Protein AF-A0A1Q7MQY4-F1 (afdb_monomer)

Radius of gyration: 23.13 Å; Cα contacts (8 Å, |Δi|>4): 452; chains: 1; bounding box: 78×44×51 Å

Sequence (270 aa):
MKNLFHVIVIMIAAGTIVGFAQQARVRPLPEQIPSISQRPTGSSLGTIRAGAADKNIWFDWRVGVPGTAIKSLTFSEVLPKVDLASVTSVEASSTQTVSPEIPKKLDYRLQPGERNAVNYRLKELSEQILAYRVDAIGADEATRRKVFEFAKAINAPTIIVAAGTAGLADLDNLAEQFGINVAIESKTDPKAAMRSLEGRGKRVGIAADLGGWMQAGVKPVDGLAVVKDRLLLVNVTDRSALGNGGRDVALGAGVGAIGDFFLAAYKAGC

Nearest PDB structures (foldseek):
  3p6l-assembly1_A  TM=9.188E-01  e=7.827E-13  Parabacteroides distasonis ATCC 8503
  4kw2-assembly1_A  TM=8.509E-01  e=7.226E-10  Parabacteroides distasonis ATCC 8503
  3lmz-assembly1_A-2  TM=8.260E-01  e=9.222E-10  Parabacteroides distasonis ATCC 8503
  1s2v-assembly1_A  TM=6.086E-01  e=2.388E-02  Mytilus edulis
  3eoo-assembly4_L  TM=5.854E-01  e=4.134E-02  Burkholderia pseudomallei 1655

Foldseek 3Di:
DDDDDDDDDDDDDDDDDPDDDPPPPPPPDPPQQAAPQPAPPPLPQQDPDDDDDDPDDDPPDADEEECPPDPPDASLRSLNVRSVVSHQEYAAEQQGQHHPVRRHGLALPDDPVSLVVSLSSSSNNNHAYAAYEYADCDDDLVSVLSRLVSCVSRVHQEYEYEPPDPDVVSVLVSCVVSVHAYAYEDLEQCQSVVVVCPPGDLSYAHAYEQNSHQQNVHALQNSCVVRQSRHDHYDDWAWQGGHVPIDTDPPPNHPNPVVVNSVSNSVSVD

Solvent-accessible surface area (backbone atoms only — not comparable to full-atom values): 15664 Å² total; per-residue (Å²): 135,87,85,79,84,81,84,82,82,84,81,84,78,89,73,92,73,94,70,82,87,71,80,75,77,75,72,75,74,79,83,79,68,74,65,74,54,80,47,68,90,84,71,61,78,24,47,78,81,81,77,79,100,61,100,66,81,70,66,87,58,80,43,57,46,59,47,73,73,54,75,95,50,28,50,63,64,36,50,62,56,41,28,70,68,59,37,33,22,29,27,44,41,36,83,34,35,37,31,89,93,46,79,42,52,48,45,60,85,51,51,73,70,55,50,47,50,54,50,47,56,30,46,26,46,64,41,41,43,56,27,33,35,35,88,78,58,62,94,48,69,71,53,33,50,43,46,52,54,37,35,54,72,59,56,25,53,25,39,35,34,54,65,85,62,75,62,57,69,59,52,36,55,48,19,64,76,70,71,29,30,36,20,36,38,29,58,37,71,51,66,66,60,52,61,73,45,66,97,53,54,86,48,45,30,27,23,39,28,38,46,30,18,22,37,64,59,37,51,46,54,63,46,46,73,70,48,53,90,33,57,73,44,73,49,87,48,17,24,65,35,64,24,84,86,32,48,82,43,61,80,74,75,26,70,41,48,52,67,59,34,53,56,50,36,42,77,70,73,80

Structure (mmCIF, N/CA/C/O backbone):
data_AF-A0A1Q7MQY4-F1
#
_entry.id   AF-A0A1Q7MQY4-F1
#
loop_
_atom_site.group_PDB
_atom_site.id
_atom_site.type_symbol
_atom_site.la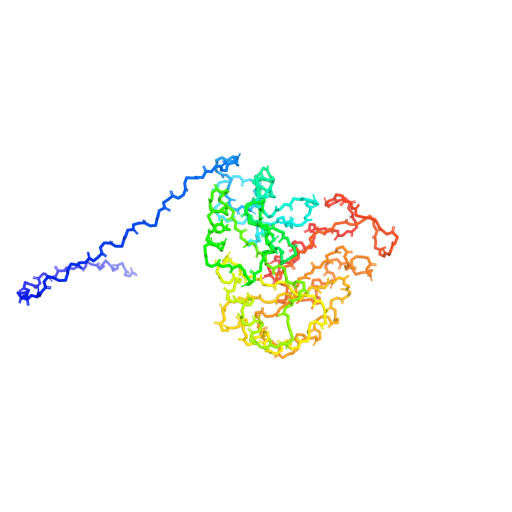bel_atom_id
_atom_site.label_alt_id
_atom_site.label_comp_id
_atom_site.label_asym_id
_atom_site.label_entity_id
_atom_site.label_seq_id
_atom_site.pdbx_PDB_ins_code
_atom_site.Cartn_x
_atom_site.Cartn_y
_atom_site.Cartn_z
_atom_site.occupancy
_atom_site.B_iso_or_equiv
_atom_site.auth_seq_id
_atom_site.auth_comp_id
_atom_site.auth_asym_id
_atom_site.auth_atom_id
_atom_site.pdbx_PDB_model_num
ATOM 1 N N . MET A 1 1 ? -40.423 -24.789 -31.242 1.00 41.19 1 MET A N 1
ATOM 2 C CA . MET A 1 1 ? -39.580 -24.624 -30.036 1.00 41.19 1 MET A CA 1
ATOM 3 C C . MET A 1 1 ? -40.379 -23.802 -29.039 1.00 41.19 1 MET A C 1
ATOM 5 O O . MET A 1 1 ? -40.982 -22.819 -29.441 1.00 41.19 1 MET A O 1
ATOM 9 N N . LYS A 1 2 ? -40.543 -24.321 -27.819 1.00 35.59 2 LYS A N 1
ATOM 10 C CA . LYS A 1 2 ? -41.577 -23.918 -26.855 1.00 35.59 2 LYS A CA 1
ATOM 11 C C . LYS A 1 2 ? -41.251 -22.561 -26.213 1.00 35.59 2 LYS A C 1
ATOM 13 O O . LYS A 1 2 ? -40.273 -22.468 -25.483 1.00 35.59 2 LYS A O 1
ATOM 18 N N . ASN A 1 3 ? -42.116 -21.568 -26.426 1.00 35.56 3 ASN A N 1
ATOM 19 C CA . ASN A 1 3 ? -42.253 -20.408 -25.545 1.00 35.56 3 ASN A CA 1
ATOM 20 C C . ASN A 1 3 ? -43.180 -20.814 -24.397 1.00 35.56 3 ASN A C 1
ATOM 22 O O . ASN A 1 3 ? -44.367 -21.042 -24.624 1.00 35.56 3 ASN A O 1
ATOM 26 N N . LEU A 1 4 ? -42.637 -20.952 -23.188 1.00 33.28 4 LEU A N 1
ATOM 27 C CA . LEU A 1 4 ? -43.407 -21.320 -22.003 1.00 33.28 4 LEU A CA 1
ATOM 28 C C . LEU A 1 4 ? -43.483 -20.113 -21.059 1.00 33.28 4 LEU A C 1
ATOM 30 O O . LEU A 1 4 ? -42.584 -19.867 -20.257 1.00 33.28 4 LEU A O 1
ATOM 34 N N . PHE A 1 5 ? -44.570 -19.351 -21.193 1.00 31.80 5 PHE A N 1
ATOM 35 C CA . PHE A 1 5 ? -45.014 -18.380 -20.198 1.00 31.80 5 PHE A CA 1
ATOM 36 C C . PHE A 1 5 ? -45.384 -19.135 -18.916 1.00 31.80 5 PHE A C 1
ATOM 38 O O . PHE A 1 5 ? -46.302 -19.952 -18.931 1.00 31.80 5 PHE A O 1
ATOM 45 N N . HIS A 1 6 ? -44.691 -18.863 -17.811 1.00 32.38 6 HIS A N 1
ATOM 46 C CA . HIS A 1 6 ? -45.129 -19.303 -16.489 1.00 32.38 6 HIS A CA 1
ATOM 47 C C . HIS A 1 6 ? -45.819 -18.136 -15.788 1.00 32.38 6 HIS A C 1
ATOM 49 O O . HIS A 1 6 ? -45.180 -17.202 -15.311 1.00 32.38 6 HIS A O 1
ATOM 55 N N . VAL A 1 7 ? -47.148 -18.206 -15.763 1.00 29.88 7 VAL A N 1
ATOM 56 C CA . VAL A 1 7 ? -48.010 -17.428 -14.875 1.00 29.88 7 VAL A CA 1
ATOM 57 C C . VAL A 1 7 ? -47.934 -18.088 -13.500 1.00 29.88 7 VAL A C 1
ATOM 59 O O . VAL A 1 7 ? -48.289 -19.256 -13.361 1.00 29.88 7 VAL A O 1
ATOM 62 N N . ILE A 1 8 ? -47.465 -17.360 -12.488 1.00 29.91 8 ILE A N 1
ATOM 63 C CA . ILE A 1 8 ? -47.534 -17.806 -11.092 1.00 29.91 8 ILE A CA 1
ATOM 64 C C . ILE A 1 8 ? -48.736 -17.115 -10.450 1.00 29.91 8 ILE A C 1
ATOM 66 O O . ILE A 1 8 ? -48.723 -15.914 -10.190 1.00 29.91 8 ILE A O 1
ATOM 70 N N . VAL A 1 9 ? -49.790 -17.900 -10.229 1.00 28.28 9 VAL A N 1
ATOM 71 C CA . VAL A 1 9 ? -50.958 -17.541 -9.420 1.00 28.28 9 VAL A CA 1
ATOM 72 C C . VAL A 1 9 ? -50.579 -17.739 -7.953 1.00 28.28 9 VAL A C 1
ATOM 74 O O . VAL A 1 9 ? -50.299 -18.861 -7.534 1.00 28.28 9 VAL A O 1
ATOM 77 N N . ILE A 1 10 ? -50.561 -16.662 -7.167 1.00 29.08 10 ILE A N 1
ATOM 78 C CA . ILE A 1 10 ? -50.373 -16.745 -5.714 1.00 29.08 10 ILE A CA 1
ATOM 79 C C . ILE A 1 10 ? -51.750 -16.914 -5.067 1.00 29.08 10 ILE A C 1
ATOM 81 O O . ILE A 1 10 ? -52.558 -15.989 -5.036 1.00 29.08 10 ILE A O 1
ATOM 85 N N . MET A 1 11 ? -52.009 -18.117 -4.555 1.00 25.48 11 MET A N 1
ATOM 86 C CA . MET A 1 11 ? -53.138 -18.421 -3.675 1.00 25.48 11 MET A CA 1
ATOM 87 C C . MET A 1 11 ? -52.886 -17.799 -2.297 1.00 25.48 11 MET A C 1
ATOM 89 O O . MET A 1 11 ? -51.914 -18.143 -1.626 1.00 25.48 11 MET A O 1
ATOM 93 N N . ILE A 1 12 ? -53.764 -16.893 -1.864 1.00 31.30 12 ILE A N 1
ATOM 94 C CA . ILE A 1 12 ? -53.740 -16.325 -0.512 1.00 31.30 12 ILE A CA 1
ATOM 95 C C . ILE A 1 12 ? -54.454 -17.306 0.424 1.00 31.30 12 ILE A C 1
ATOM 97 O O . ILE A 1 12 ? -55.678 -17.411 0.408 1.00 31.30 12 ILE A O 1
ATOM 101 N N . ALA A 1 13 ? -53.689 -18.022 1.246 1.00 31.84 13 ALA A N 1
ATOM 102 C CA . ALA A 1 13 ? -54.226 -18.752 2.387 1.00 31.84 13 ALA A CA 1
ATOM 103 C C . ALA A 1 13 ? -54.354 -17.788 3.578 1.00 31.84 13 ALA A C 1
ATOM 105 O O . ALA A 1 13 ? -53.355 -17.319 4.123 1.00 31.84 13 ALA A O 1
ATOM 106 N N . ALA A 1 14 ? -55.590 -17.479 3.972 1.00 35.19 14 ALA A N 1
ATOM 107 C CA . ALA A 1 14 ? -55.883 -16.739 5.193 1.00 35.19 14 ALA A CA 1
ATOM 108 C C . ALA A 1 14 ? -55.641 -17.647 6.411 1.00 35.19 14 ALA A C 1
ATOM 110 O O . ALA A 1 14 ? -56.486 -18.463 6.771 1.00 35.19 14 ALA A O 1
ATOM 111 N N . GLY A 1 15 ? -54.462 -17.524 7.023 1.00 33.12 15 GLY A N 1
ATOM 112 C CA . GLY A 1 15 ? -54.127 -18.150 8.299 1.00 33.12 15 GLY A CA 1
ATOM 113 C C . GLY A 1 15 ? -54.175 -17.125 9.428 1.00 33.12 15 GLY A C 1
ATOM 114 O O . GLY A 1 15 ? -53.346 -16.222 9.486 1.00 33.12 15 GLY A O 1
ATOM 115 N N . THR A 1 16 ? -55.136 -17.265 10.338 1.00 37.28 16 THR A N 1
ATOM 116 C CA . THR A 1 16 ? -55.165 -16.551 11.619 1.00 37.28 16 THR A CA 1
ATOM 117 C C . THR A 1 16 ? -54.027 -17.040 12.511 1.00 37.28 16 THR A C 1
ATOM 119 O O . THR A 1 16 ? -54.071 -18.167 13.003 1.00 37.28 16 THR A O 1
ATOM 122 N N . ILE A 1 17 ? -53.031 -16.187 12.753 1.00 39.03 17 ILE A N 1
ATOM 123 C CA . ILE A 1 17 ? -52.014 -16.395 13.787 1.00 39.03 17 ILE A CA 1
ATOM 124 C C . ILE A 1 17 ? -52.097 -15.223 14.762 1.00 39.03 17 ILE A C 1
ATOM 126 O O . ILE A 1 17 ? -51.758 -14.087 14.439 1.00 39.03 17 ILE A O 1
ATOM 130 N N . VAL A 1 18 ? -52.568 -15.527 15.969 1.00 43.72 18 VAL A N 1
ATOM 131 C CA . VAL A 1 18 ? -52.413 -14.683 17.153 1.00 43.72 18 VAL A CA 1
ATOM 132 C C . VAL A 1 18 ? -50.934 -14.754 17.541 1.00 43.72 18 VAL A C 1
ATOM 134 O O . VAL A 1 18 ? -50.451 -15.810 17.940 1.00 43.72 18 VAL A O 1
ATOM 137 N N . GLY A 1 19 ? -50.197 -13.659 17.362 1.00 34.88 19 GLY A N 1
ATOM 138 C CA . GLY A 1 19 ? -48.760 -13.587 17.621 1.00 34.88 19 GLY A CA 1
ATOM 139 C C . GLY A 1 19 ? -48.390 -12.251 18.252 1.00 34.88 19 GLY A C 1
ATOM 140 O O . GLY A 1 19 ? -48.746 -11.195 17.738 1.00 34.88 19 GLY A O 1
ATOM 141 N N . PHE A 1 20 ? -47.711 -12.320 19.394 1.00 37.91 20 PHE A N 1
ATOM 142 C CA . PHE A 1 20 ? -47.258 -11.200 20.215 1.00 37.91 20 PHE A CA 1
ATOM 143 C C . PHE A 1 20 ? -46.601 -10.084 19.388 1.00 37.91 20 PHE A C 1
ATOM 145 O O . PHE A 1 20 ? -45.716 -10.341 18.573 1.00 37.91 20 PHE A O 1
ATOM 152 N N . ALA A 1 21 ? -47.003 -8.835 19.640 1.00 36.09 21 ALA A N 1
ATOM 153 C CA . ALA A 1 21 ? -46.397 -7.650 19.048 1.00 36.09 21 ALA A CA 1
ATOM 154 C C . ALA A 1 21 ? -44.949 -7.489 19.537 1.00 36.09 21 ALA A C 1
ATOM 156 O O . ALA A 1 21 ? -44.665 -6.812 20.524 1.00 36.09 21 ALA A O 1
ATOM 157 N N . GLN A 1 22 ? -44.010 -8.110 18.831 1.00 43.78 22 GLN A N 1
ATOM 158 C CA . GLN A 1 22 ? -42.612 -7.721 18.885 1.00 43.78 22 GLN A CA 1
ATOM 159 C C . GLN A 1 22 ? -42.530 -6.377 18.157 1.00 43.78 22 GLN A C 1
ATOM 161 O O . GLN A 1 22 ? -42.663 -6.319 16.936 1.00 43.78 22 GLN A O 1
ATOM 166 N N . GLN A 1 23 ? -42.371 -5.278 18.903 1.00 43.62 23 GLN A N 1
ATOM 167 C CA . GLN A 1 23 ? -41.979 -3.999 18.317 1.00 43.62 23 GLN A CA 1
ATOM 168 C C . GLN A 1 23 ? -40.712 -4.253 17.500 1.00 43.62 23 GLN A C 1
ATOM 170 O O . GLN A 1 23 ? -39.629 -4.455 18.056 1.00 43.62 23 GLN A O 1
ATOM 175 N N . ALA A 1 24 ? -40.849 -4.289 16.175 1.00 40.69 24 ALA A N 1
ATOM 176 C CA . ALA A 1 24 ? -39.713 -4.241 15.285 1.00 40.69 24 ALA A CA 1
ATOM 177 C C . ALA A 1 24 ? -38.971 -2.950 15.635 1.00 40.69 24 ALA A C 1
ATOM 179 O O . ALA A 1 24 ? -39.465 -1.853 15.374 1.00 40.69 24 ALA A O 1
ATOM 180 N N . ARG A 1 25 ? -37.812 -3.068 16.295 1.00 40.19 25 ARG A N 1
ATOM 181 C CA . ARG A 1 25 ? -36.882 -1.948 16.421 1.00 40.19 25 ARG A CA 1
ATOM 182 C C . ARG A 1 25 ? -36.545 -1.542 14.996 1.00 40.19 25 ARG A C 1
ATOM 184 O O . ARG A 1 25 ? -35.752 -2.213 14.338 1.00 40.19 25 ARG A O 1
ATOM 191 N N . VAL A 1 26 ? -37.178 -0.475 14.519 1.00 45.41 26 VAL A N 1
ATOM 192 C CA . VAL A 1 26 ? -36.754 0.230 13.317 1.00 45.41 26 VAL A CA 1
ATOM 193 C C . VAL A 1 26 ? -35.305 0.599 13.582 1.00 45.41 26 VAL A C 1
ATOM 195 O O . VAL A 1 26 ? -35.008 1.417 14.451 1.00 45.41 26 VAL A O 1
ATOM 198 N N . ARG A 1 27 ? -34.387 -0.107 12.923 1.00 45.03 27 ARG A N 1
ATOM 199 C CA . ARG A 1 27 ? -32.967 0.208 12.994 1.00 45.03 27 ARG A CA 1
ATOM 200 C C . ARG A 1 27 ? -32.862 1.622 12.416 1.00 45.03 27 ARG A C 1
ATOM 202 O O . ARG A 1 27 ? -33.281 1.791 11.269 1.00 45.03 27 ARG A O 1
ATOM 209 N N . PRO A 1 28 ? -32.414 2.633 13.181 1.00 45.03 28 PRO A N 1
ATOM 210 C CA . PRO A 1 28 ? -32.265 3.967 12.622 1.00 45.03 28 PRO A CA 1
ATOM 211 C C . PRO A 1 28 ? -31.377 3.851 11.384 1.00 45.03 28 PRO A C 1
ATOM 213 O O . PRO A 1 28 ? -30.368 3.136 11.408 1.00 45.03 28 PRO A O 1
ATOM 216 N N . LEU A 1 29 ? -31.806 4.479 10.285 1.00 46.94 29 LEU A N 1
ATOM 217 C CA . LEU A 1 29 ? -30.968 4.613 9.098 1.00 46.94 29 LEU A CA 1
ATOM 218 C C . LEU A 1 29 ? -29.614 5.164 9.565 1.00 46.94 29 LEU A C 1
ATOM 220 O O . LEU A 1 29 ? -29.609 6.070 10.404 1.00 46.94 29 LEU A O 1
ATOM 224 N N . PRO A 1 30 ? -28.481 4.601 9.108 1.00 57.88 30 PRO A N 1
ATOM 225 C CA . PRO A 1 30 ? -27.179 5.110 9.503 1.00 57.88 30 PRO A CA 1
ATOM 226 C C . PRO A 1 30 ? -27.141 6.611 9.224 1.00 57.88 30 PRO A C 1
ATOM 228 O O . PRO A 1 30 ? -27.487 7.044 8.125 1.00 57.88 30 PRO A O 1
ATOM 231 N N . GLU A 1 31 ? -26.779 7.377 10.250 1.00 63.38 31 GLU A N 1
ATOM 232 C CA . GLU A 1 31 ? -26.696 8.831 10.204 1.00 63.38 31 GLU A CA 1
ATOM 233 C C . GLU A 1 31 ? -25.881 9.248 8.970 1.00 63.38 31 GLU A C 1
ATOM 235 O O . GLU A 1 31 ? -24.726 8.840 8.798 1.00 63.38 31 GLU A O 1
ATOM 240 N N . GLN A 1 32 ? -26.525 9.966 8.047 1.00 70.00 32 GLN A N 1
ATOM 241 C CA . GLN A 1 32 ? -25.887 10.418 6.817 1.00 70.00 32 GLN A CA 1
ATOM 242 C C . GLN A 1 32 ? -24.962 11.580 7.166 1.00 70.00 32 GLN A C 1
ATOM 244 O O . GLN A 1 32 ? -25.423 12.675 7.471 1.00 70.00 32 GLN A O 1
ATOM 249 N N . ILE A 1 33 ? -23.654 11.332 7.127 1.00 77.69 33 ILE A N 1
ATOM 250 C CA . ILE A 1 33 ? -22.648 12.384 7.283 1.00 77.69 33 ILE A CA 1
ATOM 251 C C . ILE A 1 33 ? -22.676 13.224 5.998 1.00 77.69 33 ILE A C 1
ATOM 253 O O . ILE A 1 33 ? -22.418 12.666 4.926 1.00 77.69 33 ILE A O 1
ATOM 257 N N . PRO A 1 34 ? -23.011 14.526 6.062 1.00 79.88 34 PRO A N 1
ATOM 258 C CA . PRO A 1 34 ? -23.007 15.378 4.882 1.00 79.88 34 PRO A CA 1
ATOM 259 C C . PRO A 1 34 ? -21.585 15.467 4.323 1.00 79.88 34 PRO A C 1
ATOM 261 O O . PRO A 1 34 ? -20.631 15.705 5.065 1.00 79.88 34 PRO A O 1
ATOM 264 N N . SER A 1 35 ? -21.431 15.251 3.015 1.00 83.38 35 SER A N 1
ATOM 265 C CA . SER A 1 35 ? -20.107 15.308 2.401 1.00 83.38 35 SER A CA 1
ATOM 266 C C . SER A 1 35 ? -19.673 16.753 2.159 1.00 83.38 35 SER A C 1
ATOM 268 O O . SER A 1 35 ? -20.449 17.565 1.660 1.00 83.38 35 SER A O 1
ATOM 270 N N . ILE A 1 36 ? -18.413 17.046 2.474 1.00 87.00 36 ILE A N 1
ATOM 271 C CA . ILE A 1 36 ? -17.737 18.322 2.195 1.00 87.00 36 ILE A CA 1
ATOM 272 C C . ILE A 1 36 ? -16.745 18.214 1.022 1.00 87.00 36 ILE A C 1
ATOM 274 O O . ILE A 1 36 ? -15.954 19.134 0.799 1.00 87.00 36 ILE A O 1
ATOM 278 N N . SER A 1 37 ? -16.758 17.079 0.310 1.00 80.81 37 SER A N 1
ATOM 279 C CA . SER A 1 37 ? -15.911 16.815 -0.859 1.00 80.81 37 SER A CA 1
ATOM 280 C C . SER A 1 37 ? -16.072 17.921 -1.904 1.00 80.81 37 SER A C 1
ATOM 282 O O . SER A 1 37 ? -17.183 18.354 -2.205 1.00 80.81 37 SER A O 1
ATOM 284 N N . GLN A 1 38 ? -14.948 18.372 -2.455 1.00 82.00 38 GLN A N 1
ATOM 285 C CA . GLN A 1 38 ? -14.868 19.385 -3.508 1.00 82.00 38 GLN A CA 1
ATOM 286 C C . GLN A 1 38 ? -14.661 18.757 -4.894 1.00 82.00 38 GLN A C 1
ATOM 288 O O . GLN A 1 38 ? -14.420 19.466 -5.872 1.00 82.00 38 GLN A O 1
ATOM 293 N N . ARG A 1 39 ? -14.738 17.424 -5.008 1.00 79.56 39 ARG A N 1
ATOM 294 C CA . ARG A 1 39 ? -14.594 16.734 -6.294 1.00 79.56 39 ARG A CA 1
ATOM 295 C C . ARG A 1 39 ? -15.748 17.056 -7.242 1.00 79.56 39 ARG A C 1
ATOM 297 O O . ARG A 1 39 ? -16.893 17.145 -6.797 1.00 79.56 39 ARG A O 1
ATOM 304 N N . PRO A 1 40 ? -15.485 17.138 -8.562 1.00 68.06 40 PRO A N 1
ATOM 305 C CA . PRO A 1 40 ? -16.543 17.293 -9.551 1.00 68.06 40 PRO A CA 1
ATOM 306 C C . PRO A 1 40 ? -17.618 16.206 -9.410 1.00 68.06 40 PRO A C 1
ATOM 308 O O . PRO A 1 40 ? -17.319 15.008 -9.350 1.00 68.06 40 PRO A O 1
ATOM 311 N N . THR A 1 41 ? -18.884 16.619 -9.378 1.00 55.47 41 THR A N 1
ATOM 312 C CA . THR A 1 41 ? -20.035 15.716 -9.335 1.00 55.47 41 THR A CA 1
ATOM 313 C C . THR A 1 41 ? -20.039 14.814 -10.568 1.00 55.47 41 THR A C 1
ATOM 315 O O . THR A 1 41 ? -19.998 15.277 -11.705 1.00 55.47 41 THR A O 1
ATOM 318 N N . GLY A 1 42 ? -20.076 13.499 -10.345 1.00 50.47 42 GLY A N 1
ATOM 319 C CA . GLY A 1 42 ? -20.027 12.503 -11.416 1.00 50.47 42 GLY A CA 1
ATOM 320 C C . GLY A 1 42 ? -18.648 11.895 -11.675 1.00 50.47 42 GLY A C 1
ATOM 321 O O . GLY A 1 42 ? -18.582 10.966 -12.475 1.00 50.47 42 GLY A O 1
ATOM 322 N N . SER A 1 43 ? -17.582 12.319 -10.987 1.00 50.69 43 SER A N 1
ATOM 323 C CA . SER A 1 43 ? -16.324 11.562 -10.897 1.00 50.69 43 SER A CA 1
ATOM 324 C C . SER A 1 43 ? -16.579 10.244 -10.156 1.00 50.69 43 SER A C 1
ATOM 326 O O . SER A 1 43 ? -16.654 10.217 -8.930 1.00 50.69 43 SER A O 1
ATOM 328 N N . SER A 1 44 ? -16.798 9.134 -10.868 1.00 45.41 44 SER A N 1
ATOM 329 C CA . SER A 1 44 ? -16.952 7.838 -10.197 1.00 45.41 44 SER A CA 1
ATOM 330 C C . SER A 1 44 ? -15.626 7.403 -9.585 1.00 45.41 44 SER A C 1
ATOM 332 O O . SER A 1 44 ? -14.654 7.232 -10.312 1.00 45.41 44 SER A O 1
ATOM 334 N N . LEU A 1 45 ? -15.633 7.171 -8.270 1.00 47.50 45 LEU A N 1
ATOM 335 C CA . LEU A 1 45 ? -14.854 6.133 -7.583 1.00 47.50 45 LEU A CA 1
ATOM 336 C C . LEU A 1 45 ? -13.431 5.906 -8.124 1.00 47.50 45 LEU A C 1
ATOM 338 O O . LEU A 1 45 ? -13.127 4.795 -8.546 1.00 47.50 45 LEU A O 1
ATOM 342 N N . GLY A 1 46 ? -12.577 6.936 -8.152 1.00 46.56 46 GLY A N 1
ATOM 343 C CA . GLY A 1 46 ? -11.120 6.780 -8.300 1.00 46.56 46 GLY A CA 1
ATOM 344 C C . GLY A 1 46 ? -10.660 5.928 -9.489 1.00 46.56 46 GLY A C 1
ATOM 345 O O . GLY A 1 46 ? -9.561 5.377 -9.457 1.00 46.56 46 GLY A O 1
ATOM 346 N N . THR A 1 47 ? -11.509 5.786 -10.507 1.00 46.72 47 THR A N 1
ATOM 347 C CA . THR A 1 47 ? -11.254 5.008 -11.715 1.00 46.72 47 THR A CA 1
ATOM 348 C C . THR A 1 47 ? -10.796 6.002 -12.765 1.00 46.72 47 THR A C 1
ATOM 350 O O . THR A 1 47 ? -11.473 7.005 -13.001 1.00 46.72 47 THR A O 1
ATOM 353 N N . ILE A 1 48 ? -9.631 5.765 -13.369 1.00 46.91 48 ILE A N 1
ATOM 354 C CA . ILE A 1 48 ? -9.124 6.600 -14.460 1.00 46.91 48 ILE A CA 1
ATOM 355 C C . ILE A 1 48 ? -10.187 6.608 -15.566 1.00 46.91 48 ILE A C 1
ATOM 357 O O . ILE A 1 48 ? -10.401 5.606 -16.244 1.00 46.91 48 ILE A O 1
ATOM 361 N N . ARG A 1 49 ? -10.884 7.738 -15.726 1.00 44.66 49 ARG A N 1
ATOM 362 C CA . ARG A 1 49 ? -11.853 7.941 -16.801 1.00 44.66 49 ARG A CA 1
ATOM 363 C C . ARG A 1 49 ? -11.143 8.535 -18.005 1.00 44.66 49 ARG A C 1
ATOM 365 O O . ARG A 1 49 ? -10.904 9.738 -18.051 1.00 44.66 49 ARG A O 1
ATOM 372 N N . ALA A 1 50 ? -10.885 7.706 -19.004 1.00 35.53 50 ALA A N 1
ATOM 373 C CA . ALA A 1 50 ? -10.807 8.171 -20.379 1.00 35.53 50 ALA A CA 1
ATOM 374 C C . ALA A 1 50 ? -12.091 7.728 -21.099 1.00 35.53 50 ALA A C 1
ATOM 376 O O . ALA A 1 50 ? -12.220 6.568 -21.469 1.00 35.53 50 ALA A O 1
ATOM 377 N N . GLY A 1 51 ? -13.032 8.662 -21.284 1.00 29.92 51 GLY A N 1
ATOM 378 C CA . GLY A 1 51 ? -14.168 8.509 -22.203 1.00 29.92 51 GLY A CA 1
ATOM 379 C C . GLY A 1 51 ? -15.485 8.013 -21.589 1.00 29.92 51 GLY A C 1
ATOM 380 O O . GLY A 1 51 ? -15.570 6.921 -21.057 1.00 29.92 51 GLY A O 1
ATOM 381 N N . ALA A 1 52 ? -16.503 8.870 -21.690 1.00 30.42 52 ALA A N 1
ATOM 382 C CA . ALA A 1 52 ? -17.945 8.606 -21.766 1.00 30.42 52 ALA A CA 1
ATOM 383 C C . ALA A 1 52 ? -18.557 7.338 -21.109 1.00 30.42 52 ALA A C 1
ATOM 385 O O . ALA A 1 52 ? -18.431 6.226 -21.597 1.00 30.42 52 ALA A O 1
ATOM 386 N N . ALA A 1 53 ? -19.400 7.595 -20.103 1.00 33.69 53 ALA A N 1
ATOM 387 C CA . ALA A 1 53 ? -20.719 6.981 -19.873 1.00 33.69 53 ALA A CA 1
ATOM 388 C C . ALA A 1 53 ? -20.890 5.464 -19.633 1.00 33.69 53 ALA A C 1
ATOM 390 O O . ALA A 1 53 ? -22.000 5.084 -19.260 1.00 33.69 53 ALA A O 1
ATOM 391 N N . ASP A 1 54 ? -19.856 4.626 -19.697 1.00 35.03 54 ASP A N 1
ATOM 392 C CA . ASP A 1 54 ? -20.001 3.190 -19.422 1.00 35.03 54 ASP A CA 1
ATOM 393 C C . ASP A 1 54 ? -19.413 2.786 -18.061 1.00 35.03 54 ASP A C 1
ATOM 395 O O . ASP A 1 54 ? -18.315 3.177 -17.671 1.00 35.03 54 ASP A O 1
ATOM 399 N N . LYS A 1 55 ? -20.170 1.984 -17.299 1.00 38.22 55 LYS A N 1
ATOM 400 C CA . LYS A 1 55 ? -19.808 1.486 -15.954 1.00 38.22 55 LYS A CA 1
ATOM 401 C C . LYS A 1 55 ? -18.710 0.407 -15.961 1.00 38.22 55 LYS A C 1
ATOM 403 O O . LYS A 1 55 ? -18.491 -0.215 -14.929 1.00 38.22 55 LYS A O 1
ATOM 408 N N . ASN A 1 56 ? -18.040 0.191 -17.093 1.00 36.31 56 ASN A N 1
ATOM 409 C CA . ASN A 1 56 ? -17.055 -0.865 -17.287 1.00 36.31 56 ASN A CA 1
ATOM 410 C C . ASN A 1 56 ? -15.784 -0.319 -17.960 1.00 36.31 56 ASN A C 1
ATOM 412 O O . ASN A 1 56 ? -15.857 0.174 -19.081 1.00 36.31 56 ASN A O 1
ATOM 416 N N . ILE A 1 57 ? -14.647 -0.579 -17.293 1.00 44.50 57 ILE A N 1
ATOM 417 C CA . ILE A 1 57 ? -13.259 -0.636 -17.805 1.00 44.50 57 ILE A CA 1
ATOM 418 C C . ILE A 1 57 ? -12.598 0.756 -17.872 1.00 44.50 57 ILE A C 1
ATOM 420 O O . ILE A 1 57 ? -13.145 1.690 -18.439 1.00 44.50 57 ILE A O 1
ATOM 424 N N . TRP A 1 58 ? -11.453 0.992 -17.215 1.00 45.56 58 TRP A N 1
ATOM 425 C CA . TRP A 1 58 ? -10.205 0.237 -17.380 1.00 45.56 58 TRP A CA 1
ATOM 426 C C . TRP A 1 58 ? -9.643 -0.419 -16.102 1.00 45.56 58 TRP A C 1
ATOM 428 O O . TRP A 1 58 ? -9.377 0.234 -15.099 1.00 45.56 58 TRP A O 1
ATOM 438 N N . PHE A 1 59 ? -9.426 -1.735 -16.218 1.00 58.41 59 PHE A N 1
ATOM 439 C CA . PHE A 1 59 ? -8.630 -2.633 -15.370 1.00 58.41 59 PHE A CA 1
ATOM 440 C C . PHE A 1 59 ? -9.170 -3.076 -14.000 1.00 58.41 59 PHE A C 1
ATOM 442 O O . PHE A 1 59 ? -8.592 -4.000 -13.462 1.00 58.41 59 PHE A O 1
ATOM 449 N N . ASP A 1 60 ? -10.257 -2.523 -13.448 1.00 65.50 60 ASP A N 1
ATOM 450 C CA . ASP A 1 60 ? -10.710 -2.788 -12.054 1.00 65.50 60 ASP A CA 1
ATOM 451 C C . ASP A 1 60 ? -9.703 -2.348 -10.965 1.00 65.50 60 ASP A C 1
ATOM 453 O O . ASP A 1 60 ? -9.861 -2.642 -9.776 1.00 65.50 60 ASP A O 1
ATOM 457 N N . TRP A 1 61 ? -8.688 -1.561 -11.339 1.00 78.25 61 TRP A N 1
ATOM 458 C CA . TRP A 1 61 ? -7.691 -1.046 -10.403 1.00 78.25 61 TRP A CA 1
ATOM 459 C C . TRP A 1 61 ? -8.200 0.203 -9.687 1.00 78.25 61 TRP A C 1
ATOM 461 O O . TRP A 1 61 ? -8.648 1.173 -10.301 1.00 78.25 61 TRP A O 1
ATOM 471 N N . ARG A 1 62 ? -8.066 0.201 -8.358 1.00 84.06 62 ARG A N 1
ATOM 472 C CA . ARG A 1 62 ? -8.320 1.373 -7.516 1.00 84.06 62 ARG A CA 1
ATOM 473 C C . ARG A 1 62 ? -7.045 2.192 -7.374 1.00 84.06 62 ARG A C 1
ATOM 475 O O . ARG A 1 62 ? -6.014 1.666 -6.961 1.00 84.06 62 ARG A O 1
ATOM 482 N N . VAL A 1 63 ? -7.134 3.487 -7.653 1.00 86.19 63 VAL A N 1
ATOM 483 C CA . VAL A 1 63 ? -6.020 4.421 -7.461 1.00 86.19 63 VAL A CA 1
ATOM 484 C C . VAL A 1 63 ? -6.119 5.069 -6.084 1.00 86.19 63 VAL A C 1
ATOM 486 O O . VAL A 1 63 ? -7.211 5.400 -5.614 1.00 86.19 63 VAL A O 1
ATOM 489 N N . GLY A 1 64 ? -4.970 5.247 -5.435 1.00 88.56 64 GLY A N 1
ATOM 490 C CA . GLY A 1 64 ? -4.858 5.932 -4.156 1.00 88.56 64 GLY A CA 1
ATOM 491 C C . GLY A 1 64 ? -3.574 6.740 -4.054 1.00 88.56 64 GLY A C 1
ATOM 492 O O . GLY A 1 64 ? -2.606 6.478 -4.764 1.00 88.56 64 GLY A O 1
ATOM 493 N N . VAL A 1 65 ? -3.573 7.727 -3.164 1.00 90.50 65 VAL A N 1
ATOM 494 C CA . VAL A 1 65 ? -2.382 8.529 -2.859 1.00 90.50 65 VAL A CA 1
ATOM 495 C C . VAL A 1 65 ? -1.779 8.049 -1.537 1.00 90.50 65 VAL A C 1
ATOM 497 O O . VAL A 1 65 ? -2.532 7.858 -0.576 1.00 90.50 65 VAL A O 1
ATOM 500 N N . PRO A 1 66 ? -0.449 7.880 -1.429 1.00 92.25 66 PRO A N 1
ATOM 501 C CA . PRO A 1 66 ? 0.184 7.647 -0.142 1.00 92.25 66 PRO A CA 1
ATOM 502 C C . PRO A 1 66 ? -0.099 8.797 0.817 1.00 92.25 66 PRO A C 1
ATOM 504 O O . PRO A 1 66 ? 0.275 9.938 0.548 1.00 92.25 66 PRO A O 1
ATOM 507 N N . GLY A 1 67 ? -0.725 8.512 1.961 1.00 88.62 67 GLY A N 1
ATOM 508 C CA . GLY A 1 67 ? -1.036 9.531 2.962 1.00 88.62 67 GLY A CA 1
ATOM 509 C C . GLY A 1 67 ? 0.217 10.272 3.436 1.00 88.62 67 GLY A C 1
ATOM 510 O O . GLY A 1 67 ? 0.157 11.437 3.807 1.00 88.62 67 GLY A O 1
ATOM 511 N N . THR A 1 68 ? 1.375 9.620 3.375 1.00 90.19 68 THR A N 1
ATOM 512 C CA . THR A 1 68 ? 2.684 10.165 3.749 1.00 90.19 68 THR A CA 1
ATOM 513 C C . THR A 1 68 ? 3.383 10.955 2.637 1.00 90.19 68 THR A C 1
ATOM 515 O O . THR A 1 68 ? 4.457 11.503 2.885 1.00 90.19 68 THR A O 1
ATOM 518 N N . ALA A 1 69 ? 2.810 11.040 1.429 1.00 86.00 69 ALA A N 1
ATOM 519 C CA . ALA A 1 69 ? 3.425 11.737 0.296 1.00 86.00 69 ALA A CA 1
ATOM 520 C C . ALA A 1 69 ? 3.582 13.245 0.551 1.00 86.00 69 ALA A C 1
ATOM 522 O O . ALA A 1 69 ? 4.561 13.852 0.113 1.00 86.00 69 ALA A O 1
ATOM 523 N N . ILE A 1 70 ? 2.649 13.849 1.294 1.00 85.19 70 ILE A N 1
ATOM 524 C CA . ILE A 1 70 ? 2.729 15.255 1.696 1.00 85.19 70 ILE A CA 1
ATOM 525 C C . ILE A 1 70 ? 3.307 15.315 3.107 1.00 85.19 70 ILE A C 1
ATOM 527 O O . ILE A 1 70 ? 2.621 15.069 4.100 1.00 85.19 70 ILE A O 1
ATOM 531 N N . LYS A 1 71 ? 4.602 15.628 3.188 1.00 83.88 71 LYS A N 1
ATOM 532 C CA . LYS A 1 71 ? 5.324 15.725 4.461 1.00 83.88 71 LYS A CA 1
ATOM 533 C C . LYS A 1 71 ? 4.658 16.741 5.395 1.00 83.88 71 LYS A C 1
ATOM 535 O O . LYS A 1 71 ? 4.096 17.737 4.947 1.00 83.88 71 LYS A O 1
ATOM 540 N N . SER A 1 72 ? 4.778 16.487 6.696 1.00 86.94 72 SER A N 1
ATOM 541 C CA . SER A 1 72 ? 4.309 17.353 7.790 1.00 86.94 72 SER A CA 1
ATOM 542 C C . SER A 1 72 ? 2.794 17.445 7.997 1.00 86.94 72 SER A C 1
ATOM 544 O O . SER A 1 72 ? 2.388 18.020 9.002 1.00 86.94 72 SER A O 1
ATOM 546 N N . LEU A 1 73 ? 1.968 16.863 7.124 1.00 94.00 73 LEU A N 1
ATOM 547 C CA . LEU A 1 73 ? 0.521 16.810 7.334 1.00 94.00 73 LEU A CA 1
ATOM 548 C C . LEU A 1 73 ? 0.100 15.571 8.135 1.00 94.00 73 LEU A C 1
ATOM 550 O O . LEU A 1 73 ? 0.652 14.475 7.986 1.00 94.00 73 LEU A O 1
ATOM 554 N N . THR A 1 74 ? -0.916 15.746 8.975 1.00 97.12 74 THR A N 1
ATOM 555 C CA . THR A 1 74 ? -1.648 14.654 9.625 1.00 97.12 74 THR A CA 1
ATOM 556 C C . THR A 1 74 ? -2.540 13.920 8.624 1.00 97.12 74 THR A C 1
ATOM 558 O O . THR A 1 74 ? -2.825 14.412 7.532 1.00 97.12 74 THR A O 1
ATOM 561 N N . PHE A 1 75 ? -3.029 12.738 8.999 1.00 97.31 75 PHE A N 1
ATOM 562 C CA . PHE A 1 75 ? -3.941 11.964 8.161 1.00 97.31 75 PHE A CA 1
ATOM 563 C C . PHE A 1 75 ? -5.189 12.779 7.771 1.00 97.31 75 PHE A C 1
ATOM 565 O O . PHE A 1 75 ? -5.531 12.851 6.594 1.00 97.31 75 PHE A O 1
ATOM 572 N N . SER A 1 76 ? -5.816 13.470 8.729 1.00 96.31 76 SER A N 1
ATOM 573 C CA . SER A 1 76 ? -7.009 14.299 8.497 1.00 96.31 76 SER A CA 1
ATOM 574 C C . SER A 1 76 ? -6.772 15.489 7.553 1.00 96.31 76 SER A C 1
ATOM 576 O O . SER A 1 76 ? -7.679 15.885 6.813 1.00 96.31 76 SER A O 1
ATOM 578 N N . GLU A 1 77 ? -5.563 16.057 7.561 1.00 95.75 77 GLU A N 1
ATOM 579 C CA . GLU A 1 77 ? -5.177 17.197 6.717 1.00 95.75 77 GLU A CA 1
ATOM 580 C C . GLU A 1 77 ? -4.804 16.783 5.289 1.00 95.75 77 GLU A C 1
ATOM 582 O O . GLU A 1 77 ? -4.950 17.578 4.358 1.00 95.75 77 GLU A O 1
ATOM 587 N N . VAL A 1 78 ? -4.344 15.544 5.096 1.00 94.69 78 VAL A N 1
ATOM 588 C CA . VAL A 1 78 ? -4.019 15.009 3.767 1.00 94.69 78 VAL A CA 1
ATOM 589 C C . VAL A 1 78 ? -5.279 14.697 2.966 1.00 94.69 78 VAL A C 1
ATOM 591 O O . VAL A 1 78 ? -5.297 14.941 1.762 1.00 94.69 78 VAL A O 1
ATOM 594 N N . LEU A 1 79 ? -6.346 14.213 3.606 1.00 93.31 79 LEU A N 1
ATOM 595 C CA . LEU A 1 79 ? -7.557 13.782 2.898 1.00 93.31 79 LEU A CA 1
ATOM 596 C C . LEU A 1 79 ? -8.166 14.871 1.985 1.00 93.31 79 LEU A C 1
ATOM 598 O O . LEU A 1 79 ? -8.429 14.561 0.828 1.00 93.31 79 LEU A O 1
ATOM 602 N N . PRO A 1 80 ? -8.307 16.152 2.392 1.00 91.31 80 PRO A N 1
ATOM 603 C CA . PRO A 1 80 ? -8.743 17.213 1.478 1.00 91.31 80 PRO A CA 1
ATOM 604 C C . PRO A 1 80 ? -7.819 17.428 0.275 1.00 91.31 80 PRO A C 1
ATOM 606 O O . PRO A 1 80 ? -8.269 17.851 -0.783 1.00 91.31 80 PRO A O 1
ATOM 609 N N . LYS A 1 81 ? -6.513 17.169 0.414 1.00 90.50 81 LYS A N 1
ATOM 610 C CA . LYS A 1 81 ? -5.560 17.281 -0.702 1.00 90.50 81 LYS A CA 1
ATOM 611 C C . LYS A 1 81 ? -5.743 16.138 -1.700 1.00 90.50 81 LYS A C 1
ATOM 613 O O . LYS A 1 81 ? -5.649 16.374 -2.900 1.00 90.50 81 LYS A O 1
ATOM 618 N N . VAL A 1 82 ? -6.024 14.932 -1.205 1.00 86.12 82 VAL A N 1
ATOM 619 C CA . VAL A 1 82 ? -6.353 13.760 -2.033 1.00 86.12 82 VAL A CA 1
ATOM 620 C C . VAL A 1 82 ? -7.680 13.967 -2.761 1.00 86.12 82 VAL A C 1
ATOM 622 O O . VAL A 1 82 ? -7.752 13.743 -3.968 1.00 86.12 82 VAL A O 1
ATOM 625 N N . ASP A 1 83 ? -8.681 14.498 -2.058 1.00 84.94 83 ASP A N 1
ATOM 626 C CA . ASP A 1 83 ? -9.982 14.849 -2.625 1.00 84.94 83 ASP A CA 1
ATOM 627 C C . ASP A 1 83 ? -9.827 15.837 -3.796 1.00 84.94 83 ASP A C 1
ATOM 629 O O . ASP A 1 83 ? -10.316 15.584 -4.895 1.00 84.94 83 ASP A O 1
ATOM 633 N N . LEU A 1 84 ? -9.028 16.896 -3.628 1.00 85.19 84 LEU A N 1
ATOM 634 C CA . LEU A 1 84 ? -8.721 17.849 -4.705 1.00 85.19 84 LEU A CA 1
ATOM 635 C C . LEU A 1 84 ? -7.986 17.217 -5.898 1.00 85.19 84 LEU A C 1
ATOM 637 O O . LEU A 1 84 ? -8.139 17.680 -7.028 1.00 85.19 84 LEU A O 1
ATOM 641 N N . ALA A 1 85 ? -7.222 16.145 -5.678 1.00 80.38 85 ALA A N 1
ATOM 642 C CA . ALA A 1 85 ? -6.584 15.376 -6.744 1.00 80.38 85 ALA A CA 1
ATOM 643 C C . ALA A 1 85 ? -7.560 14.431 -7.478 1.00 80.38 85 ALA A C 1
ATOM 645 O O . ALA A 1 85 ? -7.144 13.692 -8.367 1.00 80.38 85 ALA A O 1
ATOM 646 N N . SER A 1 86 ? -8.857 14.457 -7.139 1.00 76.25 86 SER A N 1
ATOM 647 C CA . SER A 1 86 ? -9.915 13.621 -7.730 1.00 76.25 86 SER A CA 1
ATOM 648 C C . SER A 1 86 ? -9.705 12.110 -7.569 1.00 76.25 86 SER A C 1
ATOM 650 O O . SER A 1 86 ? -10.318 11.311 -8.277 1.00 76.25 86 SER A O 1
ATOM 652 N N . VAL A 1 87 ? -8.877 11.705 -6.607 1.00 79.62 87 VAL A N 1
ATOM 653 C CA . VAL A 1 87 ? -8.684 10.307 -6.204 1.00 79.62 87 VAL A CA 1
ATOM 654 C C . VAL A 1 87 ? -9.616 10.020 -5.030 1.00 79.62 87 VAL A C 1
ATOM 656 O O . VAL A 1 87 ? -9.872 10.921 -4.247 1.00 79.62 87 VAL A O 1
ATOM 659 N N . THR A 1 88 ? -10.164 8.805 -4.929 1.00 81.50 88 THR A N 1
ATOM 660 C CA . THR A 1 88 ? -11.156 8.431 -3.892 1.00 81.50 88 THR A CA 1
ATOM 661 C C . THR A 1 88 ? -10.640 7.436 -2.869 1.00 81.50 88 THR A C 1
ATOM 663 O O . THR A 1 88 ? -11.425 6.807 -2.152 1.00 81.50 88 THR A O 1
ATOM 666 N N . SER A 1 89 ? -9.330 7.211 -2.870 1.00 89.88 89 SER A N 1
ATOM 667 C CA . SER A 1 89 ? -8.698 6.347 -1.894 1.00 89.88 89 SER A CA 1
ATOM 668 C C . SER A 1 89 ? -7.351 6.904 -1.436 1.00 89.88 89 SER A C 1
ATOM 670 O O . SER A 1 89 ? -6.641 7.586 -2.175 1.00 89.88 89 SER A O 1
ATOM 672 N N . VAL A 1 90 ? -6.961 6.540 -0.221 1.00 93.38 90 VAL A N 1
ATOM 673 C CA . VAL A 1 90 ? -5.678 6.899 0.391 1.00 93.38 90 VAL A CA 1
ATOM 674 C C . VAL A 1 90 ? -4.994 5.645 0.937 1.00 93.38 90 VAL A C 1
ATOM 676 O O . VAL A 1 90 ? -5.659 4.728 1.426 1.00 93.38 90 VAL A O 1
ATOM 679 N N . GLU A 1 91 ? -3.667 5.583 0.884 1.00 95.94 91 GLU A N 1
ATOM 680 C CA . GLU A 1 91 ? -2.909 4.632 1.704 1.00 95.94 91 GLU A CA 1
ATOM 681 C C . GLU A 1 91 ? -2.665 5.264 3.081 1.00 95.94 91 GLU A C 1
ATOM 683 O O . GLU A 1 91 ? -1.991 6.288 3.198 1.00 95.94 91 GLU A O 1
ATOM 688 N N . ALA A 1 92 ? -3.226 4.664 4.128 1.00 97.19 92 ALA A N 1
ATOM 689 C CA . ALA A 1 92 ? -2.981 5.073 5.506 1.00 97.19 92 ALA A CA 1
ATOM 690 C C . ALA A 1 92 ? -1.655 4.494 6.011 1.00 97.19 92 ALA A C 1
ATOM 692 O O . ALA A 1 92 ? -1.293 3.378 5.650 1.00 97.19 92 ALA A O 1
ATOM 693 N N . SER A 1 93 ? -0.967 5.200 6.909 1.00 97.31 93 SER A N 1
ATOM 694 C CA . SER A 1 93 ? 0.258 4.701 7.544 1.00 97.31 93 SER A CA 1
ATOM 695 C C . SER A 1 93 ? 0.179 4.747 9.068 1.00 97.31 93 SER A C 1
ATOM 697 O O . SER A 1 93 ? -0.224 5.758 9.646 1.00 97.31 93 SER A O 1
ATOM 699 N N . SER A 1 94 ? 0.667 3.691 9.728 1.00 97.44 94 SER A N 1
ATOM 700 C CA . SER A 1 94 ? 0.801 3.612 11.189 1.00 97.44 94 SER A CA 1
ATOM 701 C C . SER A 1 94 ? 1.721 4.684 11.780 1.00 97.44 94 SER A C 1
ATOM 703 O O . SER A 1 94 ? 1.704 4.928 12.983 1.00 97.44 94 SER A O 1
ATOM 705 N N . THR A 1 95 ? 2.545 5.333 10.955 1.00 95.44 95 THR A N 1
ATOM 706 C CA . THR A 1 95 ? 3.469 6.392 11.386 1.00 95.44 95 THR A CA 1
ATOM 707 C C . THR A 1 95 ? 2.860 7.792 11.315 1.00 95.44 95 THR A C 1
ATOM 709 O O . THR A 1 95 ? 3.422 8.730 11.892 1.00 95.44 95 THR A O 1
ATOM 712 N N . GLN A 1 96 ? 1.704 7.957 10.665 1.00 95.12 96 GLN A N 1
ATOM 713 C CA . GLN A 1 96 ? 1.019 9.245 10.583 1.00 95.12 96 GLN A CA 1
ATOM 714 C C . GLN A 1 96 ? 0.305 9.579 11.886 1.00 95.12 96 GLN A C 1
ATOM 716 O O . GLN A 1 96 ? -0.241 8.708 12.559 1.00 95.12 96 GLN A O 1
ATOM 721 N N . THR A 1 97 ? 0.303 10.861 12.233 1.00 97.62 97 THR A N 1
ATOM 722 C CA . THR A 1 97 ? -0.567 11.390 13.286 1.00 97.62 97 THR A CA 1
ATOM 723 C C . THR A 1 97 ? -1.982 11.558 12.726 1.00 97.62 97 THR A C 1
ATOM 725 O O . THR A 1 97 ? -2.122 11.941 11.566 1.00 97.62 97 THR A O 1
ATOM 728 N N . VAL A 1 98 ? -3.020 11.265 13.515 1.00 97.94 98 VAL A N 1
ATOM 729 C CA . VAL A 1 98 ? -4.424 11.305 13.062 1.00 97.94 98 VAL A CA 1
ATOM 730 C C . VAL A 1 98 ? -4.855 12.723 12.690 1.00 97.94 98 VAL A C 1
ATOM 732 O O . VAL A 1 98 ? -5.239 12.966 11.546 1.00 97.94 98 VAL A O 1
ATOM 735 N N . SER A 1 99 ? -4.782 13.652 13.642 1.00 97.56 99 SER A N 1
ATOM 736 C CA . SER A 1 99 ? -5.112 15.068 13.458 1.00 97.56 99 SER A CA 1
ATOM 737 C C . SER A 1 99 ? -4.485 15.909 14.582 1.00 97.56 99 SER A C 1
ATOM 739 O O . SER A 1 99 ? -3.929 15.335 15.523 1.00 97.56 99 SER A O 1
ATOM 741 N N . PRO A 1 100 ? -4.553 17.248 14.526 1.00 96.56 100 PRO A N 1
ATOM 742 C CA . PRO A 1 100 ? -4.171 18.097 15.656 1.00 96.56 100 PRO A CA 1
ATOM 743 C C . PRO A 1 100 ? -4.981 17.816 16.937 1.00 96.56 100 PRO A C 1
ATOM 745 O O . PRO A 1 100 ? -4.425 17.831 18.032 1.00 96.56 100 PRO A O 1
ATOM 748 N N . GLU A 1 101 ? -6.276 17.509 16.808 1.00 97.00 101 GLU A N 1
ATOM 749 C CA . GLU A 1 101 ? -7.192 17.218 17.925 1.00 97.00 101 GLU A CA 1
ATOM 750 C C . GLU A 1 101 ? -6.985 15.812 18.500 1.00 97.00 101 GLU A C 1
ATOM 752 O O . GLU A 1 101 ? -7.224 15.573 19.684 1.00 97.00 101 GLU A O 1
ATOM 757 N N . ILE A 1 102 ? -6.516 14.877 17.668 1.00 97.62 102 ILE A N 1
ATOM 758 C CA . ILE A 1 102 ? -6.136 13.519 18.059 1.00 97.62 102 ILE A CA 1
ATOM 759 C C . ILE A 1 102 ? -4.642 13.352 17.747 1.00 97.62 102 ILE A C 1
ATOM 761 O O . ILE A 1 102 ? -4.282 12.710 16.753 1.00 97.62 102 ILE A O 1
ATOM 765 N N . PRO A 1 103 ? -3.737 13.901 18.585 1.00 97.00 103 PRO A N 1
ATOM 766 C CA . PRO A 1 103 ? -2.295 13.921 18.332 1.00 97.00 103 PRO A CA 1
ATOM 767 C C . PRO A 1 103 ? -1.634 12.557 18.620 1.00 97.00 103 PRO A C 1
ATOM 769 O O . PRO A 1 103 ? -0.575 12.460 19.238 1.00 97.00 103 PRO A O 1
ATOM 772 N N . LYS A 1 104 ? -2.275 11.471 18.183 1.00 97.88 104 LYS A N 1
ATOM 773 C CA . LYS A 1 104 ? -1.828 10.082 18.305 1.00 97.88 104 LYS A CA 1
ATOM 774 C C . LYS A 1 104 ? -1.532 9.501 16.932 1.00 97.88 104 LYS A C 1
ATOM 776 O O . LYS A 1 104 ? -2.001 10.001 15.911 1.00 97.88 104 LYS A O 1
ATOM 781 N N . LYS A 1 105 ? -0.757 8.420 16.918 1.00 97.81 105 LYS A N 1
ATOM 782 C CA . LYS A 1 105 ? -0.490 7.656 15.701 1.00 97.81 105 LYS A CA 1
ATOM 783 C C . LYS A 1 105 ? -1.738 6.915 15.227 1.00 97.81 105 LYS A C 1
ATOM 785 O O . LYS A 1 105 ? -2.546 6.471 16.041 1.00 97.81 105 LYS A O 1
ATOM 790 N N . LEU A 1 106 ? -1.887 6.799 13.911 1.00 97.88 106 LEU A N 1
ATOM 791 C CA . LEU A 1 106 ? -2.979 6.084 13.257 1.00 97.88 106 LEU A CA 1
ATOM 792 C C . LEU A 1 106 ? 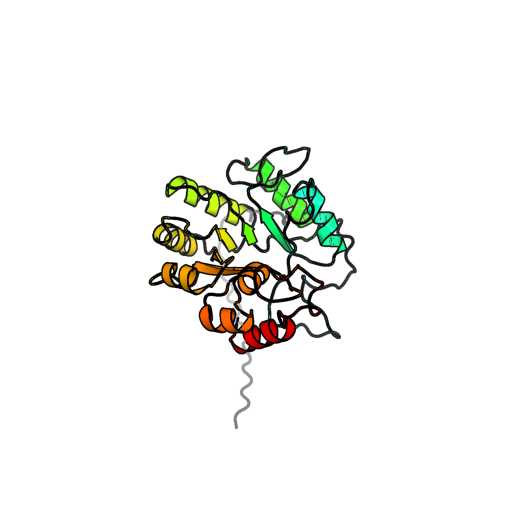-2.754 4.566 13.355 1.00 97.88 106 LEU A C 1
ATOM 794 O O . LEU A 1 106 ? -2.394 3.902 12.383 1.00 97.88 106 LEU A O 1
ATOM 798 N N . ASP A 1 107 ? -2.922 4.012 14.553 1.00 97.56 107 ASP A N 1
ATOM 799 C CA . ASP A 1 107 ? -2.704 2.593 14.824 1.00 97.56 107 ASP A CA 1
ATOM 800 C C . ASP A 1 107 ? -3.675 1.997 15.852 1.00 97.56 107 ASP A C 1
ATOM 802 O O . ASP A 1 107 ? -4.580 2.656 16.369 1.00 97.56 107 ASP A O 1
ATOM 806 N N . TYR A 1 108 ? -3.479 0.710 16.149 1.00 97.25 108 TYR A N 1
ATOM 807 C CA . TYR A 1 108 ? -4.344 -0.083 17.021 1.00 97.25 108 TYR A CA 1
ATOM 808 C C . TYR A 1 108 ? -4.493 0.459 18.453 1.00 97.25 108 TYR A C 1
ATOM 810 O O . TYR A 1 108 ? -5.392 0.020 19.175 1.00 97.25 108 TYR A O 1
ATOM 818 N N . ARG A 1 109 ? -3.656 1.413 18.878 1.00 97.00 109 ARG A N 1
ATOM 819 C CA . ARG A 1 109 ? -3.716 2.054 20.199 1.00 97.00 109 ARG A CA 1
ATOM 820 C C . ARG A 1 109 ? -4.774 3.154 20.280 1.00 97.00 109 ARG A C 1
ATOM 822 O O . ARG A 1 109 ? -5.062 3.620 21.381 1.00 97.00 109 ARG A O 1
ATOM 829 N N . LEU A 1 110 ? -5.371 3.552 19.154 1.00 97.88 110 LEU A N 1
ATOM 830 C CA . LEU A 1 110 ? -6.511 4.465 19.148 1.00 97.88 110 LEU A CA 1
ATOM 831 C C . LEU A 1 110 ? -7.705 3.852 19.884 1.00 97.88 110 LEU A C 1
ATOM 833 O O . LEU A 1 110 ? -8.051 2.682 19.683 1.00 97.88 110 LEU A O 1
ATOM 837 N N . GLN A 1 111 ? -8.363 4.664 20.703 1.00 97.06 111 GLN A N 1
ATOM 838 C CA . GLN A 1 111 ? -9.596 4.305 21.396 1.00 97.06 111 GLN A CA 1
ATOM 839 C C . GLN A 1 111 ? -10.782 4.245 20.419 1.00 97.06 111 GLN A C 1
ATOM 841 O O . GLN A 1 111 ? -10.730 4.861 19.353 1.00 97.06 111 GLN A O 1
ATOM 846 N N . PRO A 1 112 ? -11.890 3.561 20.763 1.00 95.38 112 PRO A N 1
ATOM 847 C CA . PRO A 1 112 ? -13.051 3.450 19.875 1.00 95.38 112 PRO A CA 1
ATOM 848 C C . PRO A 1 112 ? -13.583 4.798 19.359 1.00 95.38 112 PRO A C 1
ATOM 850 O O . PRO A 1 112 ? -13.858 4.922 18.169 1.00 95.38 112 PRO A O 1
ATOM 853 N N . GLY A 1 113 ? -13.658 5.826 20.214 1.00 95.69 113 GLY A N 1
ATOM 854 C CA . GLY A 1 113 ? -14.078 7.173 19.802 1.00 95.69 113 GLY A CA 1
ATOM 855 C C . GLY A 1 113 ? -13.125 7.828 18.794 1.00 95.69 113 GLY A C 1
ATOM 856 O O . GLY A 1 113 ? -13.568 8.463 17.842 1.00 95.69 113 GLY A O 1
ATOM 857 N N . GLU A 1 114 ? -11.820 7.598 18.938 1.00 97.81 114 GLU A N 1
ATOM 858 C CA . GLU A 1 114 ? -10.793 8.123 18.029 1.00 97.81 114 GLU A CA 1
ATOM 859 C C . GLU A 1 114 ? -10.826 7.403 16.673 1.00 97.81 114 GLU A C 1
ATOM 861 O O . GLU A 1 114 ? -10.717 8.033 15.624 1.00 97.81 114 GLU A O 1
ATOM 866 N N . ARG A 1 115 ? -11.068 6.084 16.673 1.00 97.00 115 ARG A N 1
ATOM 867 C CA . ARG A 1 115 ? -11.310 5.304 15.445 1.00 97.00 115 ARG A CA 1
ATOM 868 C C . ARG A 1 115 ? -12.570 5.781 14.721 1.00 97.00 115 ARG A C 1
ATOM 870 O O . ARG A 1 115 ? -12.588 5.865 13.495 1.00 97.00 115 ARG A O 1
ATOM 877 N N . ASN A 1 116 ? -13.6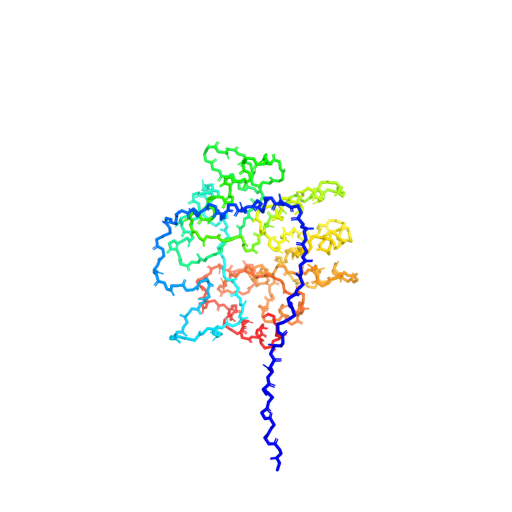18 6.118 15.472 1.00 96.19 116 ASN A N 1
ATOM 878 C CA . ASN A 1 116 ? -14.842 6.674 14.903 1.00 96.19 116 ASN A CA 1
ATOM 879 C C . ASN A 1 116 ? -14.588 8.038 14.257 1.00 96.19 116 ASN A C 1
ATOM 881 O O . ASN A 1 116 ? -15.098 8.267 13.166 1.00 96.19 116 ASN A O 1
ATOM 885 N N . ALA A 1 117 ? -13.760 8.894 14.862 1.00 96.50 117 ALA A N 1
ATOM 886 C CA . ALA A 1 117 ? -13.369 10.171 14.266 1.00 96.50 117 ALA A CA 1
ATOM 887 C C . ALA A 1 117 ? -12.610 9.991 12.937 1.00 96.50 117 ALA A C 1
ATOM 889 O O . ALA A 1 117 ? -12.900 10.690 11.970 1.00 96.50 117 ALA A O 1
ATOM 890 N N . VAL A 1 118 ? -11.712 9.001 12.841 1.00 97.44 118 VAL A N 1
ATOM 891 C CA . VAL A 1 118 ? -11.042 8.639 11.573 1.00 97.44 118 VAL A CA 1
ATOM 892 C C . VAL A 1 118 ? -12.063 8.239 10.501 1.00 97.44 118 VAL A C 1
ATOM 894 O O . VAL A 1 118 ? -12.040 8.764 9.389 1.00 97.44 118 VAL A O 1
ATOM 897 N N . ASN A 1 119 ? -12.983 7.330 10.832 1.00 96.44 119 ASN A N 1
ATOM 898 C CA . ASN A 1 119 ? -14.019 6.877 9.901 1.00 96.44 119 ASN A CA 1
ATOM 899 C C . ASN A 1 119 ? -14.986 7.997 9.503 1.00 96.44 119 ASN A C 1
ATOM 901 O O . ASN A 1 119 ? -15.425 8.053 8.357 1.00 96.44 119 ASN A O 1
ATOM 905 N N . TYR A 1 120 ? -15.333 8.873 10.444 1.00 95.75 120 TYR A N 1
ATOM 906 C CA . TYR A 1 120 ? -16.157 10.046 10.190 1.00 95.75 120 TYR A CA 1
ATOM 907 C C . TYR A 1 120 ? -15.464 10.960 9.181 1.00 95.75 120 TYR A C 1
ATOM 909 O O . TYR A 1 120 ? -16.045 11.280 8.150 1.00 95.75 120 TYR A O 1
ATOM 917 N N . ARG A 1 121 ? -14.179 11.254 9.402 1.00 95.19 121 ARG A N 1
ATOM 918 C CA . ARG A 1 121 ? -13.379 12.098 8.517 1.00 95.19 121 ARG A CA 1
ATOM 919 C C . ARG A 1 121 ? -13.265 11.549 7.093 1.00 95.19 121 ARG A C 1
ATOM 921 O O . ARG A 1 121 ? -13.377 12.302 6.129 1.00 95.19 121 ARG A O 1
ATOM 928 N N . LEU A 1 122 ? -13.072 10.237 6.955 1.00 93.38 122 LEU A N 1
ATOM 929 C CA . LEU A 1 122 ? -13.099 9.560 5.655 1.00 93.38 122 LEU A CA 1
ATOM 930 C C . LEU A 1 122 ? -14.458 9.733 4.961 1.00 93.38 122 LEU A C 1
ATOM 932 O O . LEU A 1 122 ? -14.510 10.079 3.785 1.00 93.38 122 LEU A O 1
ATOM 936 N N . LYS A 1 123 ? -15.564 9.555 5.693 1.00 91.88 123 LYS A N 1
ATOM 937 C CA . LYS A 1 123 ? -16.922 9.699 5.149 1.00 91.88 123 LYS A CA 1
ATOM 938 C C . LYS A 1 123 ? -17.263 11.137 4.756 1.00 91.88 123 LYS A C 1
ATOM 940 O O . LYS A 1 123 ? -17.869 11.323 3.707 1.00 91.88 123 LYS A O 1
ATOM 945 N N . GLU A 1 124 ? -16.842 12.138 5.530 1.00 92.19 124 GLU A N 1
ATOM 946 C CA . GLU A 1 124 ? -17.028 13.557 5.183 1.00 92.19 124 GLU A CA 1
ATOM 947 C C . GLU A 1 124 ? -16.474 13.877 3.790 1.00 92.19 124 GLU A C 1
ATOM 949 O O . GLU A 1 124 ? -17.091 14.598 3.007 1.00 92.19 124 GLU A O 1
ATOM 954 N N . LEU A 1 125 ? -15.321 13.308 3.448 1.00 89.56 125 LEU A N 1
ATOM 955 C CA . LEU A 1 125 ? -14.656 13.542 2.167 1.00 89.56 125 LEU A CA 1
ATOM 956 C C . LEU A 1 125 ? -15.001 12.483 1.115 1.00 89.56 125 LEU A C 1
ATOM 958 O O . LEU A 1 125 ? -14.502 12.542 -0.003 1.00 89.56 125 LEU A O 1
ATOM 962 N N . SER A 1 126 ? -15.883 11.531 1.437 1.00 88.12 126 SER A N 1
ATOM 963 C CA . SER A 1 126 ? -16.171 10.369 0.587 1.00 88.12 126 SER A CA 1
ATOM 964 C C . SER A 1 126 ? -14.884 9.644 0.146 1.00 88.12 126 SER A C 1
ATOM 966 O O . SER A 1 126 ? -14.732 9.251 -1.011 1.00 88.12 126 SER A O 1
ATOM 968 N N . GLU A 1 127 ? -13.930 9.518 1.067 1.00 88.50 127 GLU A N 1
ATOM 969 C CA . GLU A 1 127 ? -12.644 8.842 0.902 1.00 88.50 127 GLU A CA 1
ATOM 970 C C . GLU A 1 127 ? -12.683 7.430 1.486 1.00 88.50 127 GLU A C 1
ATOM 972 O O . GLU A 1 127 ? -13.458 7.117 2.395 1.00 88.50 127 GLU A O 1
ATOM 977 N N . GLN A 1 128 ? -11.802 6.565 0.989 1.00 91.81 128 GLN A N 1
ATOM 978 C CA . GLN A 1 128 ? -11.652 5.198 1.481 1.00 91.81 128 GLN A CA 1
ATOM 979 C C . GLN A 1 128 ? -10.185 4.841 1.709 1.00 91.81 128 GLN A C 1
ATOM 981 O O . GLN A 1 128 ? -9.290 5.332 1.026 1.00 91.81 128 GLN A O 1
ATOM 986 N N . ILE A 1 129 ? -9.923 3.915 2.630 1.00 95.25 129 ILE A N 1
ATOM 987 C CA . ILE A 1 129 ? -8.588 3.328 2.742 1.00 95.25 129 ILE A CA 1
ATOM 988 C C . ILE A 1 129 ? -8.386 2.334 1.593 1.00 95.25 129 ILE A C 1
ATOM 990 O O . ILE A 1 129 ? -9.162 1.390 1.430 1.00 95.25 129 ILE A O 1
ATOM 994 N N . LEU A 1 130 ? -7.346 2.551 0.785 1.00 94.38 130 LEU A N 1
ATOM 995 C CA . LEU A 1 130 ? -6.894 1.599 -0.232 1.00 94.38 130 LEU A CA 1
ATOM 996 C C . LEU A 1 130 ? -6.072 0.481 0.411 1.00 94.38 130 LEU A C 1
ATOM 998 O O . LEU A 1 130 ? -6.299 -0.697 0.156 1.00 94.38 130 LEU A O 1
ATOM 1002 N N . ALA A 1 131 ? -5.129 0.872 1.263 1.00 97.38 131 ALA A N 1
ATOM 1003 C CA . ALA A 1 131 ? -4.256 -0.018 2.007 1.00 97.38 131 ALA A CA 1
ATOM 1004 C C . ALA A 1 131 ? -3.776 0.666 3.292 1.00 97.38 131 ALA A C 1
ATOM 1006 O O . ALA A 1 131 ? -3.773 1.894 3.396 1.00 97.38 131 ALA A O 1
ATOM 1007 N N . TYR A 1 132 ? -3.376 -0.137 4.271 1.00 98.50 132 TYR A N 1
ATOM 1008 C CA . TYR A 1 132 ? -2.838 0.323 5.543 1.00 98.50 132 TYR A CA 1
ATOM 1009 C C . TYR A 1 132 ? -1.404 -0.170 5.719 1.00 98.50 132 TYR A C 1
ATOM 1011 O O . TYR A 1 132 ? -1.158 -1.356 5.931 1.00 98.50 132 TYR A O 1
ATOM 1019 N N . ARG A 1 133 ? -0.443 0.741 5.628 1.00 98.19 133 ARG A N 1
ATOM 1020 C CA . ARG A 1 133 ? 0.967 0.461 5.867 1.00 98.19 133 ARG A CA 1
ATOM 1021 C C . ARG A 1 133 ? 1.265 0.414 7.354 1.00 98.19 133 ARG A C 1
ATOM 1023 O O . ARG A 1 133 ? 0.983 1.361 8.088 1.00 98.19 133 ARG A O 1
ATOM 1030 N N . VAL A 1 134 ? 1.908 -0.669 7.771 1.00 97.44 134 VAL A N 1
ATOM 1031 C CA . VAL A 1 134 ? 2.312 -0.897 9.154 1.00 97.44 134 VAL A CA 1
ATOM 1032 C C . VAL A 1 134 ? 3.820 -1.059 9.203 1.00 97.44 134 VAL A C 1
ATOM 1034 O O . VAL A 1 134 ? 4.363 -2.061 8.748 1.00 97.44 134 VAL A O 1
ATOM 1037 N N . ASP A 1 135 ? 4.492 -0.062 9.772 1.00 91.31 135 ASP A N 1
ATOM 1038 C CA . ASP A 1 135 ? 5.957 -0.042 9.870 1.00 91.31 135 ASP A CA 1
ATOM 1039 C C . ASP A 1 135 ? 6.475 -1.098 10.865 1.00 91.31 135 ASP A C 1
ATOM 1041 O O . ASP A 1 135 ? 7.462 -1.783 10.615 1.00 91.31 135 ASP A O 1
ATOM 1045 N N . ALA A 1 136 ? 5.742 -1.303 11.965 1.00 90.38 136 ALA A N 1
ATOM 1046 C CA . ALA A 1 136 ? 6.046 -2.306 12.981 1.00 90.38 136 ALA A CA 1
ATOM 1047 C C . ALA A 1 136 ? 4.793 -3.121 13.331 1.00 90.38 136 ALA A C 1
ATOM 1049 O O . ALA A 1 136 ? 3.980 -2.711 14.161 1.00 90.38 136 ALA A O 1
ATOM 1050 N N . ILE A 1 137 ? 4.634 -4.292 12.702 1.00 93.12 137 ILE A N 1
ATOM 1051 C CA . ILE A 1 137 ? 3.453 -5.154 12.899 1.00 93.12 137 ILE A CA 1
ATOM 1052 C C . ILE A 1 137 ? 3.486 -5.964 14.209 1.00 93.12 137 ILE A C 1
ATOM 1054 O O . ILE A 1 137 ? 2.474 -6.525 14.622 1.00 93.12 137 ILE A O 1
ATOM 1058 N N . GLY A 1 138 ? 4.637 -5.989 14.886 1.00 89.94 138 GLY A N 1
ATOM 1059 C CA . GLY A 1 138 ? 4.850 -6.732 16.127 1.00 89.94 138 GLY A CA 1
ATOM 1060 C C . GLY A 1 138 ? 5.353 -8.163 15.909 1.00 89.94 138 GLY A C 1
ATOM 1061 O O . GLY A 1 138 ? 5.162 -8.775 14.851 1.00 89.94 138 GLY A O 1
ATOM 1062 N N . ALA A 1 139 ? 6.037 -8.688 16.926 1.00 87.06 139 ALA A N 1
ATOM 1063 C CA . ALA A 1 139 ? 6.637 -10.023 16.898 1.00 87.06 139 ALA A CA 1
ATOM 1064 C C . ALA A 1 139 ? 5.684 -11.122 17.395 1.00 87.06 139 ALA A C 1
ATOM 1066 O O . ALA A 1 139 ? 5.818 -12.266 16.973 1.00 87.06 139 ALA A O 1
ATOM 1067 N N . ASP A 1 140 ? 4.726 -10.782 18.260 1.00 92.50 140 ASP A N 1
ATOM 1068 C CA . ASP A 1 140 ? 3.780 -11.719 18.863 1.00 92.50 140 ASP A CA 1
ATOM 1069 C C . ASP A 1 140 ? 2.404 -11.706 18.172 1.00 92.50 140 ASP A C 1
ATOM 1071 O O . ASP A 1 140 ? 1.970 -10.700 17.600 1.00 92.50 140 ASP A O 1
ATOM 1075 N N . GLU A 1 141 ? 1.692 -12.832 18.249 1.00 92.69 141 GLU A N 1
ATOM 1076 C CA . GLU A 1 141 ? 0.372 -12.999 17.630 1.00 92.69 141 GLU A CA 1
ATOM 1077 C C . GLU A 1 141 ? -0.667 -12.012 18.187 1.00 92.69 141 GLU A C 1
ATOM 1079 O O . GLU A 1 141 ? -1.488 -11.488 17.431 1.00 92.69 141 GLU A O 1
ATOM 1084 N N . ALA A 1 142 ? -0.628 -11.710 19.490 1.00 95.44 142 ALA A N 1
ATOM 1085 C CA . ALA A 1 142 ? -1.617 -10.843 20.124 1.00 95.44 142 ALA A CA 1
ATOM 1086 C C . ALA A 1 142 ? -1.522 -9.399 19.606 1.00 95.44 142 ALA A C 1
ATOM 1088 O O . ALA A 1 142 ? -2.546 -8.769 19.328 1.00 95.44 142 ALA A O 1
ATOM 1089 N N . THR A 1 143 ? -0.308 -8.877 19.424 1.00 96.25 143 THR A N 1
ATOM 1090 C CA . THR A 1 143 ? -0.078 -7.570 18.799 1.00 96.25 143 THR A CA 1
ATOM 1091 C C . THR A 1 143 ? -0.533 -7.567 17.343 1.00 96.25 143 THR A C 1
ATOM 1093 O O . THR A 1 143 ? -1.282 -6.672 16.947 1.00 96.25 143 THR A O 1
ATOM 1096 N N . ARG A 1 144 ? -0.174 -8.589 16.5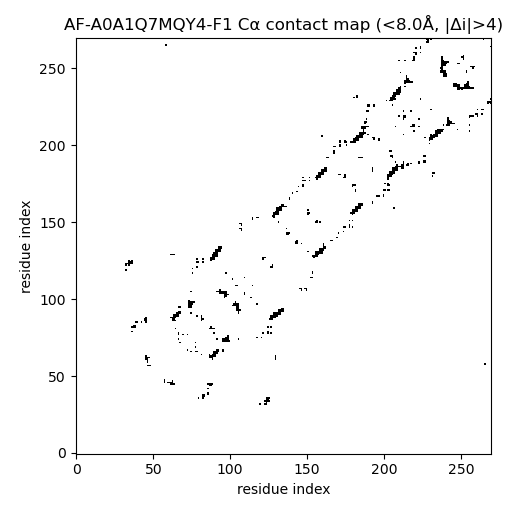55 1.00 97.44 144 ARG A N 1
ATOM 1097 C CA . ARG A 1 144 ? -0.602 -8.696 15.150 1.00 97.44 144 ARG A CA 1
ATOM 1098 C C . ARG A 1 144 ? -2.123 -8.734 15.033 1.00 97.44 144 ARG A C 1
ATOM 1100 O O . ARG A 1 144 ? -2.690 -7.992 14.237 1.00 97.44 144 ARG A O 1
ATOM 1107 N N . ARG A 1 145 ? -2.809 -9.509 15.877 1.00 98.06 145 ARG A N 1
ATOM 1108 C CA . ARG A 1 145 ? -4.278 -9.567 15.908 1.00 98.06 145 ARG A CA 1
ATOM 1109 C C . ARG A 1 145 ? -4.904 -8.188 16.137 1.00 98.06 145 ARG A C 1
ATOM 1111 O O . ARG A 1 145 ? -5.821 -7.825 15.408 1.00 98.06 145 ARG A O 1
ATOM 1118 N N . LYS A 1 146 ? -4.368 -7.381 17.061 1.00 98.00 146 LYS A N 1
ATOM 1119 C CA . LYS A 1 146 ? -4.831 -5.995 17.280 1.00 98.00 146 LYS A CA 1
ATOM 1120 C C . LYS A 1 146 ? -4.645 -5.111 16.044 1.00 98.00 146 LYS A C 1
ATOM 1122 O O . LYS A 1 146 ? -5.498 -4.269 15.769 1.00 98.00 146 LYS A O 1
ATOM 1127 N N . VAL A 1 147 ? -3.560 -5.299 15.286 1.00 98.31 147 VAL A N 1
ATOM 1128 C CA . VAL A 1 147 ? -3.348 -4.600 14.006 1.00 98.31 147 VAL A CA 1
ATOM 1129 C C . VAL A 1 147 ? -4.434 -4.976 12.993 1.00 98.31 147 VAL A C 1
ATOM 1131 O O . VAL A 1 147 ? -5.008 -4.084 12.372 1.00 98.31 147 VAL A O 1
ATOM 1134 N N . PHE A 1 148 ? -4.773 -6.261 12.860 1.00 98.62 148 PHE A N 1
ATOM 1135 C CA . PHE A 1 148 ? -5.853 -6.714 11.971 1.00 98.62 148 PHE A CA 1
ATOM 1136 C C . PHE A 1 148 ? -7.236 -6.210 12.407 1.00 98.62 148 PHE A C 1
ATOM 1138 O O . PHE A 1 148 ? -8.025 -5.767 11.573 1.00 98.62 148 PHE A O 1
ATOM 1145 N N . GLU A 1 149 ? -7.529 -6.214 13.709 1.00 98.38 149 GLU A N 1
ATOM 1146 C CA . GLU A 1 149 ? -8.757 -5.627 14.260 1.00 98.38 149 GLU A CA 1
ATOM 1147 C C . GLU A 1 149 ? -8.857 -4.133 13.949 1.00 98.38 149 GLU A C 1
ATOM 1149 O O . GLU A 1 149 ? -9.921 -3.644 13.567 1.00 98.38 149 GLU A O 1
ATOM 1154 N N . PHE A 1 150 ? -7.746 -3.407 14.079 1.00 98.50 150 PHE A N 1
ATOM 1155 C CA . PHE A 1 150 ? -7.682 -1.997 13.724 1.00 98.50 150 PHE A CA 1
ATOM 1156 C C . PHE A 1 150 ? -7.887 -1.774 12.224 1.00 98.50 150 PHE A C 1
ATOM 1158 O O . PHE A 1 150 ? -8.733 -0.962 11.855 1.00 98.50 150 PHE A O 1
ATOM 1165 N N . ALA A 1 151 ? -7.189 -2.527 11.368 1.00 98.44 151 ALA A N 1
ATOM 1166 C CA . ALA A 1 151 ? -7.348 -2.462 9.917 1.00 98.44 151 ALA A CA 1
ATOM 1167 C C . ALA A 1 151 ? -8.810 -2.695 9.503 1.00 98.44 151 ALA A C 1
ATOM 1169 O O . ALA A 1 151 ? -9.369 -1.915 8.732 1.00 98.44 151 ALA A O 1
ATOM 1170 N N . LYS A 1 152 ? -9.475 -3.691 10.103 1.00 98.12 152 LYS A N 1
ATOM 1171 C CA . LYS A 1 152 ? -10.908 -3.940 9.904 1.00 98.12 152 LYS A CA 1
ATOM 1172 C C . LYS A 1 152 ? -11.770 -2.765 10.366 1.00 98.12 152 LYS A C 1
ATOM 1174 O O . LYS A 1 152 ? -12.700 -2.381 9.664 1.00 98.12 152 LYS A O 1
ATOM 1179 N N . ALA A 1 153 ? -11.456 -2.173 11.519 1.00 97.31 153 ALA A N 1
ATOM 1180 C CA . ALA A 1 153 ? -12.210 -1.054 12.082 1.00 97.31 153 ALA A CA 1
ATOM 1181 C C . ALA A 1 153 ? -12.151 0.221 11.223 1.00 97.31 153 ALA A C 1
ATOM 1183 O O . ALA A 1 153 ? -13.106 0.995 11.243 1.00 97.31 153 ALA A O 1
ATOM 1184 N N . ILE A 1 154 ? -11.069 0.433 10.467 1.00 96.12 154 ILE A N 1
ATOM 1185 C CA . ILE A 1 154 ? -10.933 1.550 9.513 1.00 96.12 154 ILE A CA 1
ATOM 1186 C C . ILE A 1 154 ? -11.253 1.150 8.062 1.00 96.12 154 ILE A C 1
ATOM 1188 O O . ILE A 1 154 ? -11.017 1.926 7.140 1.00 96.12 154 ILE A O 1
ATOM 1192 N N . ASN A 1 155 ? -11.799 -0.053 7.850 1.00 96.00 155 ASN A N 1
ATOM 1193 C CA . ASN A 1 155 ? -12.146 -0.613 6.539 1.00 96.00 155 ASN A CA 1
ATOM 1194 C C . ASN A 1 155 ? -10.962 -0.697 5.554 1.00 96.00 155 ASN A C 1
ATOM 1196 O O . ASN A 1 155 ? -11.136 -0.496 4.353 1.00 96.00 155 ASN A O 1
ATOM 1200 N N . ALA A 1 156 ? -9.760 -1.002 6.048 1.00 97.56 156 ALA A N 1
ATOM 1201 C CA . ALA A 1 156 ? -8.593 -1.257 5.212 1.00 97.56 156 ALA A CA 1
ATOM 1202 C C . ALA A 1 156 ? -8.630 -2.700 4.664 1.00 97.56 156 ALA A C 1
ATOM 1204 O O . ALA A 1 156 ? -8.595 -3.646 5.457 1.00 97.56 156 ALA A O 1
ATOM 1205 N N . PRO A 1 157 ? -8.677 -2.904 3.334 1.00 96.88 157 PRO A N 1
ATOM 1206 C CA . PRO A 1 157 ? -8.759 -4.245 2.747 1.00 96.88 157 PRO A CA 1
ATOM 1207 C C . PRO A 1 157 ? -7.403 -4.965 2.685 1.00 96.88 157 PRO A C 1
ATOM 1209 O O . PRO A 1 157 ? -7.362 -6.191 2.590 1.00 96.88 157 PRO A O 1
ATOM 1212 N N . THR A 1 158 ? -6.303 -4.211 2.753 1.00 98.50 158 THR A N 1
ATOM 1213 C CA . THR A 1 158 ? -4.932 -4.714 2.623 1.00 98.50 158 THR A CA 1
ATOM 1214 C C . THR A 1 158 ? -4.032 -4.057 3.663 1.00 98.50 158 THR A C 1
ATOM 1216 O O . THR A 1 158 ? -4.073 -2.838 3.836 1.00 98.50 158 THR A O 1
ATOM 1219 N N . ILE A 1 159 ? -3.188 -4.848 4.322 1.00 98.75 159 ILE A N 1
ATOM 1220 C CA . ILE A 1 159 ? -2.103 -4.393 5.194 1.00 98.75 159 ILE A CA 1
ATOM 1221 C C . ILE A 1 159 ? -0.783 -4.523 4.434 1.00 98.75 159 ILE A C 1
ATOM 1223 O O . ILE A 1 159 ? -0.476 -5.593 3.913 1.00 98.75 159 ILE A O 1
ATOM 1227 N N . ILE A 1 160 ? 0.009 -3.453 4.390 1.00 98.38 160 ILE A N 1
ATOM 1228 C CA . ILE A 1 160 ? 1.359 -3.471 3.816 1.00 98.38 160 ILE A CA 1
ATOM 1229 C C . ILE A 1 160 ? 2.367 -3.631 4.952 1.00 98.38 160 ILE A C 1
ATOM 1231 O O . ILE A 1 160 ? 2.330 -2.869 5.921 1.00 98.38 160 ILE A O 1
ATOM 1235 N N . VAL A 1 161 ? 3.282 -4.589 4.815 1.00 97.25 161 VAL A N 1
ATOM 1236 C CA . VAL A 1 161 ? 4.372 -4.847 5.769 1.00 97.25 161 VAL A CA 1
ATOM 1237 C C . VAL A 1 161 ? 5.727 -4.796 5.074 1.00 97.25 161 VAL A C 1
ATOM 1239 O O . VAL A 1 161 ? 5.828 -5.047 3.874 1.00 97.25 161 VAL A O 1
ATOM 1242 N N . ALA A 1 162 ? 6.785 -4.495 5.824 1.00 93.44 162 ALA A N 1
ATOM 1243 C CA . ALA A 1 162 ? 8.139 -4.451 5.283 1.00 93.44 162 ALA A CA 1
ATOM 1244 C C . ALA A 1 162 ? 8.637 -5.835 4.816 1.00 93.44 162 ALA A C 1
ATOM 1246 O O . ALA A 1 162 ? 8.262 -6.880 5.366 1.00 93.44 162 ALA A O 1
ATOM 1247 N N . ALA A 1 163 ? 9.549 -5.842 3.841 1.00 88.19 163 ALA A N 1
ATOM 1248 C CA . ALA A 1 163 ? 10.329 -7.028 3.494 1.00 88.19 163 ALA A CA 1
ATOM 1249 C C . ALA A 1 163 ? 11.040 -7.607 4.733 1.00 88.19 163 ALA A C 1
ATOM 1251 O O . ALA A 1 163 ? 11.555 -6.865 5.567 1.00 88.19 163 ALA A O 1
ATOM 1252 N N . GLY A 1 164 ? 11.093 -8.937 4.845 1.00 85.31 164 GLY A N 1
ATOM 1253 C CA . GLY A 1 164 ? 11.760 -9.610 5.968 1.00 85.31 164 GLY A CA 1
ATOM 1254 C C . GLY A 1 164 ? 10.950 -9.654 7.267 1.00 85.31 164 GLY A C 1
ATOM 1255 O O . GLY A 1 164 ? 11.469 -10.109 8.285 1.00 85.31 164 GLY A O 1
ATOM 1256 N N . THR A 1 165 ? 9.682 -9.227 7.244 1.00 88.62 165 THR A N 1
ATOM 1257 C CA . THR A 1 165 ? 8.757 -9.415 8.369 1.00 88.62 165 THR A CA 1
ATOM 1258 C C . THR A 1 165 ? 8.711 -10.892 8.771 1.00 88.62 165 THR A C 1
ATOM 1260 O O . THR A 1 165 ? 8.354 -11.760 7.974 1.00 88.62 165 THR A O 1
ATOM 1263 N N . ALA A 1 166 ? 9.086 -11.181 10.018 1.00 89.25 166 ALA A N 1
ATOM 1264 C CA . ALA A 1 166 ? 9.055 -12.533 10.561 1.00 89.25 166 ALA A CA 1
ATOM 1265 C C . ALA A 1 166 ? 7.614 -13.011 10.801 1.00 89.25 166 ALA A C 1
ATOM 1267 O O . ALA A 1 166 ? 6.694 -12.211 10.962 1.00 89.25 166 ALA A O 1
ATOM 1268 N N . GLY A 1 167 ? 7.424 -14.330 10.890 1.00 90.56 167 GLY A N 1
ATOM 1269 C CA . GLY A 1 167 ? 6.127 -14.920 11.234 1.00 90.56 167 GLY A CA 1
ATOM 1270 C C . GLY A 1 167 ? 5.063 -14.788 10.140 1.00 90.56 167 GLY A C 1
ATOM 1271 O O . GLY A 1 167 ? 3.885 -14.624 10.445 1.00 90.56 167 GLY A O 1
ATOM 1272 N N . LEU A 1 168 ? 5.459 -14.881 8.863 1.00 93.12 168 LEU A N 1
ATOM 1273 C CA . LEU A 1 168 ? 4.522 -14.842 7.729 1.00 93.12 168 LEU A CA 1
ATOM 1274 C C . LEU A 1 168 ? 3.430 -15.919 7.808 1.00 93.12 168 LEU A C 1
ATOM 1276 O O . LEU A 1 168 ? 2.334 -15.688 7.315 1.00 93.12 168 LEU A O 1
ATOM 1280 N N . ALA A 1 169 ? 3.698 -17.066 8.441 1.00 94.69 169 ALA A N 1
ATOM 1281 C CA . ALA A 1 169 ? 2.689 -18.100 8.668 1.00 94.69 169 ALA A CA 1
ATOM 1282 C C . ALA A 1 169 ? 1.535 -17.612 9.560 1.00 94.69 169 ALA A C 1
ATOM 1284 O O . ALA A 1 169 ? 0.371 -17.856 9.255 1.00 94.69 169 ALA A O 1
ATOM 1285 N N . ASP A 1 170 ? 1.843 -16.874 10.626 1.00 95.38 170 ASP A N 1
ATOM 1286 C CA . ASP A 1 170 ? 0.816 -16.324 11.515 1.00 95.38 170 ASP A CA 1
ATOM 1287 C C . ASP A 1 170 ? 0.044 -15.201 10.817 1.00 95.38 170 ASP A C 1
ATOM 1289 O O . ASP A 1 170 ? -1.170 -15.085 10.972 1.00 95.38 170 ASP A O 1
ATOM 1293 N N . LEU A 1 171 ? 0.743 -14.378 10.026 1.00 97.06 171 LEU A N 1
ATOM 1294 C CA . LEU A 1 171 ? 0.116 -13.318 9.235 1.00 97.06 171 LEU A CA 1
ATOM 1295 C C . LEU A 1 171 ? -0.824 -13.878 8.166 1.00 97.06 171 LEU A C 1
ATOM 1297 O O . LEU A 1 171 ? -1.888 -13.308 7.965 1.00 97.06 171 LEU A O 1
ATOM 1301 N N . ASP A 1 172 ? -0.467 -14.993 7.532 1.00 97.69 172 ASP A N 1
ATOM 1302 C CA . ASP A 1 172 ? -1.320 -15.726 6.590 1.00 97.69 172 ASP A CA 1
ATOM 1303 C C . ASP A 1 172 ? -2.600 -16.236 7.274 1.00 97.69 172 ASP A C 1
ATOM 1305 O O . ASP A 1 172 ? -3.714 -15.962 6.829 1.00 97.69 172 ASP A O 1
ATOM 1309 N N . ASN A 1 173 ? -2.460 -16.863 8.446 1.00 97.81 173 ASN A N 1
ATOM 1310 C CA . ASN A 1 173 ? -3.606 -17.315 9.239 1.00 97.81 173 ASN A CA 1
ATOM 1311 C C . ASN A 1 173 ? -4.534 -16.157 9.644 1.00 97.81 173 ASN A C 1
ATOM 1313 O O . ASN A 1 173 ? -5.759 -16.289 9.590 1.00 97.81 173 ASN A O 1
ATOM 1317 N N . LEU A 1 174 ? -3.970 -15.017 10.055 1.00 98.31 174 LEU A N 1
ATOM 1318 C CA . LEU A 1 174 ? -4.744 -13.818 10.382 1.00 98.31 174 LEU A CA 1
ATOM 1319 C C . LEU A 1 174 ? -5.393 -13.204 9.134 1.00 98.31 174 LEU A C 1
ATOM 1321 O O . LEU A 1 174 ? -6.548 -12.784 9.202 1.00 98.31 174 LEU A O 1
ATOM 1325 N N . ALA A 1 175 ? -4.700 -13.197 7.994 1.00 98.44 175 ALA A N 1
ATOM 1326 C CA . ALA A 1 175 ? -5.230 -12.713 6.724 1.00 98.44 175 ALA A CA 1
ATOM 1327 C C . ALA A 1 175 ? -6.517 -13.450 6.336 1.00 98.44 175 ALA A C 1
ATOM 1329 O O . ALA A 1 175 ? -7.528 -12.813 6.025 1.00 98.44 175 ALA A O 1
ATOM 1330 N N . GLU A 1 176 ? -6.521 -14.780 6.446 1.00 98.25 176 GLU A N 1
ATOM 1331 C CA . GLU A 1 176 ? -7.712 -15.596 6.196 1.00 98.25 176 GLU A CA 1
ATOM 1332 C C . GLU A 1 176 ? -8.818 -15.361 7.234 1.00 98.25 176 GLU A C 1
ATOM 1334 O O . GLU A 1 176 ? -9.964 -15.111 6.860 1.00 98.25 176 GLU A O 1
ATOM 1339 N N . GLN A 1 177 ? -8.492 -15.351 8.533 1.00 98.00 177 GLN A N 1
ATOM 1340 C CA . GLN A 1 177 ? -9.478 -15.131 9.605 1.00 98.00 177 GLN A CA 1
ATOM 1341 C C . GLN A 1 177 ? -10.204 -13.786 9.486 1.00 98.00 177 GLN A C 1
ATOM 1343 O O . GLN A 1 177 ? -11.405 -13.688 9.753 1.00 98.00 177 GLN A O 1
ATOM 1348 N N . PHE A 1 178 ? -9.477 -12.728 9.126 1.00 98.31 178 PHE A N 1
ATOM 1349 C CA . PHE A 1 178 ? -10.030 -11.379 9.057 1.00 98.31 178 PHE A CA 1
ATOM 1350 C C . PHE A 1 178 ? -10.584 -11.024 7.677 1.00 98.31 178 PHE A C 1
ATOM 1352 O O . PHE A 1 178 ? -11.363 -10.070 7.582 1.00 98.31 178 PHE A O 1
ATOM 1359 N N . GLY A 1 179 ? -10.225 -11.786 6.639 1.00 98.06 179 GLY A N 1
ATOM 1360 C CA . GLY A 1 179 ? -10.544 -11.474 5.249 1.00 98.06 179 GLY A CA 1
ATOM 1361 C C . GLY A 1 179 ? -9.782 -10.253 4.724 1.00 98.06 179 GLY A C 1
ATOM 1362 O O . GLY A 1 179 ? -10.300 -9.545 3.864 1.00 98.06 179 GLY A O 1
ATOM 1363 N N . ILE A 1 180 ? -8.588 -9.993 5.262 1.00 98.56 180 ILE A N 1
ATOM 1364 C CA . ILE A 1 180 ? -7.734 -8.839 4.943 1.00 98.56 180 ILE A CA 1
ATOM 1365 C C . ILE A 1 180 ? -6.472 -9.355 4.265 1.00 98.56 180 ILE A C 1
ATOM 1367 O O . ILE A 1 180 ? -5.858 -10.303 4.744 1.00 98.56 180 ILE A O 1
ATOM 1371 N N . ASN A 1 181 ? -6.069 -8.730 3.166 1.00 98.56 181 ASN A N 1
ATOM 1372 C CA . ASN A 1 181 ? -4.859 -9.124 2.457 1.00 98.56 181 ASN A CA 1
ATOM 1373 C C . ASN A 1 181 ? -3.599 -8.614 3.173 1.00 98.56 181 ASN A C 1
ATOM 1375 O O . ASN A 1 181 ? -3.617 -7.556 3.800 1.00 98.56 181 ASN A O 1
ATOM 1379 N N . VAL A 1 182 ? -2.485 -9.325 3.033 1.00 98.50 182 VAL A N 1
ATOM 1380 C CA . VAL A 1 182 ? -1.162 -8.908 3.512 1.00 98.50 182 VAL A CA 1
ATOM 1381 C C . VAL A 1 182 ? -0.232 -8.785 2.315 1.00 98.50 182 VAL A C 1
ATOM 1383 O O . VAL A 1 182 ? 0.089 -9.772 1.659 1.00 98.50 182 VAL A O 1
ATOM 1386 N N . ALA A 1 183 ? 0.219 -7.571 2.030 1.00 98.00 183 ALA A N 1
ATOM 1387 C CA . ALA A 1 183 ? 1.149 -7.292 0.950 1.00 98.00 183 ALA A CA 1
ATOM 1388 C C . ALA A 1 183 ? 2.547 -7.024 1.525 1.00 98.00 183 ALA A C 1
ATOM 1390 O O . ALA A 1 183 ? 2.759 -6.062 2.264 1.00 98.00 183 ALA A O 1
ATOM 1391 N N . ILE A 1 184 ? 3.510 -7.880 1.191 1.00 97.12 184 ILE A N 1
ATOM 1392 C CA . ILE A 1 184 ? 4.914 -7.693 1.555 1.00 97.12 184 ILE A CA 1
ATOM 1393 C C . ILE A 1 184 ? 5.526 -6.694 0.579 1.00 97.12 184 ILE A C 1
ATOM 1395 O O . ILE A 1 184 ? 5.506 -6.900 -0.635 1.00 97.12 184 ILE A O 1
ATOM 1399 N N . GLU A 1 185 ? 6.074 -5.610 1.107 1.00 95.31 185 GLU A N 1
ATOM 1400 C CA . GLU A 1 185 ? 6.703 -4.572 0.309 1.00 95.31 185 GLU A CA 1
ATOM 1401 C C . GLU A 1 185 ? 7.990 -5.077 -0.351 1.00 95.31 185 GLU A C 1
ATOM 1403 O O . GLU A 1 185 ? 8.922 -5.524 0.316 1.00 95.31 185 GLU A O 1
ATOM 1408 N N . SER A 1 186 ? 8.060 -4.970 -1.676 1.00 95.56 186 SER A N 1
ATOM 1409 C CA . SER A 1 186 ? 9.212 -5.358 -2.482 1.00 95.56 186 SER A CA 1
ATOM 1410 C C . SER A 1 186 ? 9.851 -4.115 -3.103 1.00 95.56 186 SER A C 1
ATOM 1412 O O . SER A 1 186 ? 9.399 -3.635 -4.138 1.00 95.56 186 SER A O 1
ATOM 1414 N N . LYS A 1 187 ? 10.917 -3.603 -2.466 1.00 92.44 187 LYS A N 1
ATOM 1415 C CA . LYS A 1 187 ? 11.718 -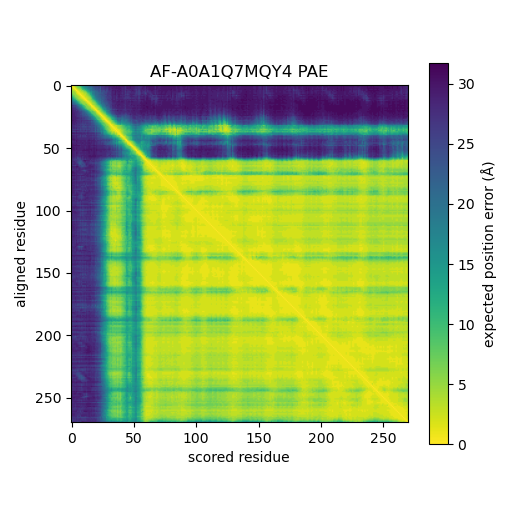2.448 -2.945 1.00 92.44 187 LYS A CA 1
ATOM 1416 C C . LYS A 1 187 ? 12.928 -2.819 -3.801 1.00 92.44 187 LYS A C 1
ATOM 1418 O O . LYS A 1 187 ? 13.719 -1.956 -4.161 1.00 92.44 187 LYS A O 1
ATOM 1423 N N . THR A 1 188 ? 13.118 -4.100 -4.077 1.00 91.62 188 THR A N 1
ATOM 1424 C CA . THR A 1 188 ? 14.248 -4.661 -4.835 1.00 91.62 188 THR A CA 1
ATOM 1425 C C . THR A 1 188 ? 13.748 -5.851 -5.659 1.00 91.62 188 THR A C 1
ATOM 1427 O O . THR A 1 188 ? 12.538 -6.057 -5.716 1.00 91.62 188 THR A O 1
ATOM 1430 N N . ASP A 1 189 ? 14.635 -6.639 -6.288 1.00 89.31 189 ASP A N 1
ATOM 1431 C CA . ASP A 1 189 ? 14.246 -7.825 -7.076 1.00 89.31 189 ASP A CA 1
ATOM 1432 C C . ASP A 1 189 ? 13.174 -8.673 -6.336 1.00 89.31 189 ASP A C 1
ATOM 1434 O O . ASP A 1 189 ? 13.423 -9.169 -5.226 1.00 89.31 189 ASP A O 1
ATOM 1438 N N . PRO A 1 190 ? 11.978 -8.861 -6.935 1.00 93.62 190 PRO A N 1
ATOM 1439 C CA . PRO A 1 190 ? 10.852 -9.513 -6.275 1.00 93.62 190 PRO A CA 1
ATOM 1440 C C . PRO A 1 190 ? 11.069 -10.997 -5.975 1.00 93.62 190 PRO A C 1
ATOM 1442 O O . PRO A 1 190 ? 10.312 -11.564 -5.187 1.00 93.62 190 PRO A O 1
ATOM 1445 N N . LYS A 1 191 ? 12.097 -11.652 -6.533 1.00 93.88 191 LYS A N 1
ATOM 1446 C CA . LYS A 1 191 ? 12.366 -13.082 -6.294 1.00 93.88 191 LYS A CA 1
ATOM 1447 C C . LYS A 1 191 ? 12.536 -13.411 -4.815 1.00 93.88 191 LYS A C 1
ATOM 1449 O O . LYS A 1 191 ? 12.050 -14.444 -4.365 1.00 93.88 191 LYS A O 1
ATOM 1454 N N . ALA A 1 192 ? 13.226 -12.557 -4.056 1.00 88.88 192 ALA A N 1
ATOM 1455 C CA . ALA A 1 192 ? 13.443 -12.796 -2.630 1.00 88.88 192 ALA A CA 1
ATOM 1456 C C . ALA A 1 192 ? 12.123 -12.737 -1.846 1.00 88.88 192 ALA A C 1
ATOM 1458 O O . ALA A 1 192 ? 11.849 -13.619 -1.032 1.00 88.88 192 ALA A O 1
ATOM 1459 N N . ALA A 1 193 ? 11.280 -11.745 -2.144 1.00 92.44 193 ALA A N 1
ATOM 1460 C CA . ALA A 1 193 ? 9.962 -11.624 -1.535 1.00 92.44 193 ALA A CA 1
ATOM 1461 C C . ALA A 1 193 ? 9.050 -12.795 -1.945 1.00 92.44 193 ALA A C 1
ATOM 1463 O O . ALA A 1 193 ? 8.411 -13.391 -1.084 1.00 92.44 193 ALA A O 1
ATOM 1464 N N . MET A 1 194 ? 9.069 -13.213 -3.214 1.00 94.94 194 MET A N 1
ATOM 1465 C CA . MET A 1 194 ? 8.295 -14.361 -3.700 1.00 94.94 194 MET A CA 1
ATOM 1466 C C . MET A 1 194 ? 8.668 -15.681 -3.018 1.00 94.94 194 MET A C 1
ATOM 1468 O O . MET A 1 194 ? 7.775 -16.449 -2.677 1.00 94.94 194 MET A O 1
ATOM 1472 N N . ARG A 1 195 ? 9.954 -15.932 -2.741 1.00 93.12 195 ARG A N 1
ATOM 1473 C CA . ARG A 1 195 ? 10.370 -17.125 -1.974 1.00 93.12 195 ARG A CA 1
ATOM 1474 C C . ARG A 1 195 ? 9.771 -17.149 -0.569 1.00 93.12 195 ARG A C 1
ATOM 1476 O O . ARG A 1 195 ? 9.374 -18.199 -0.083 1.00 93.12 195 ARG A O 1
ATOM 1483 N N . SER A 1 196 ? 9.653 -15.988 0.082 1.00 91.31 196 SER A N 1
ATOM 1484 C CA . SER A 1 196 ? 9.036 -15.898 1.416 1.00 91.31 196 SER A CA 1
ATOM 1485 C C . SER A 1 196 ? 7.536 -16.236 1.423 1.00 91.31 196 SER A C 1
ATOM 1487 O O . SER A 1 196 ? 6.974 -16.566 2.468 1.00 91.31 196 SER A O 1
ATOM 1489 N N . LEU A 1 197 ? 6.899 -16.190 0.249 1.00 94.56 197 LEU A N 1
ATOM 1490 C CA . LEU A 1 197 ? 5.484 -16.475 0.035 1.00 94.56 197 LEU A CA 1
ATOM 1491 C C . LEU A 1 197 ? 5.184 -17.946 -0.301 1.00 94.56 197 LEU A C 1
ATOM 1493 O O . LEU A 1 197 ? 4.012 -18.307 -0.474 1.00 94.56 197 LEU A O 1
ATOM 1497 N N . GLU A 1 198 ? 6.207 -18.794 -0.419 1.00 92.56 198 GLU A N 1
ATOM 1498 C CA . GLU A 1 198 ? 6.046 -20.224 -0.681 1.00 92.56 198 GLU A CA 1
ATOM 1499 C C . GLU A 1 198 ? 5.251 -20.898 0.450 1.00 92.56 198 GLU A C 1
ATOM 1501 O O . GLU A 1 198 ? 5.499 -20.689 1.641 1.00 92.56 198 GLU A O 1
ATOM 1506 N N . GLY A 1 199 ? 4.238 -21.682 0.070 1.00 94.12 199 GLY A N 1
ATOM 1507 C CA . GLY A 1 199 ? 3.332 -22.340 1.016 1.00 94.12 199 GLY A CA 1
ATOM 1508 C C . GLY A 1 199 ? 2.363 -21.407 1.756 1.00 94.12 199 GLY A C 1
ATOM 1509 O O . GLY A 1 199 ? 1.697 -21.873 2.677 1.00 94.12 199 GLY A O 1
ATOM 1510 N N . ARG A 1 200 ? 2.278 -20.118 1.387 1.00 96.69 200 ARG A N 1
ATOM 1511 C CA . ARG A 1 200 ? 1.298 -19.164 1.942 1.00 96.69 200 ARG A CA 1
ATOM 1512 C C . ARG A 1 200 ? 0.025 -19.088 1.104 1.00 96.69 200 ARG A C 1
ATOM 1514 O O . ARG A 1 200 ? 0.069 -19.306 -0.109 1.00 96.69 200 ARG A O 1
ATOM 1521 N N . GLY A 1 201 ? -1.082 -18.726 1.745 1.00 96.31 201 GLY A N 1
ATOM 1522 C CA . GLY A 1 201 ? -2.378 -18.487 1.122 1.00 96.31 201 GLY A CA 1
ATOM 1523 C C . GLY A 1 201 ? -2.383 -17.332 0.115 1.00 96.31 201 GLY A C 1
ATOM 1524 O O . GLY A 1 201 ? -1.453 -16.522 0.025 1.00 96.31 201 GLY A O 1
ATOM 1525 N N . LYS A 1 202 ? -3.473 -17.245 -0.660 1.00 95.69 202 LYS A N 1
ATOM 1526 C CA . LYS A 1 202 ? -3.648 -16.239 -1.727 1.00 95.69 202 LYS A CA 1
ATOM 1527 C C . LYS A 1 202 ? -3.791 -14.813 -1.197 1.00 95.69 202 LYS A C 1
ATOM 1529 O O . LYS A 1 202 ? -3.542 -13.865 -1.933 1.00 95.69 202 LYS A O 1
ATOM 1534 N N . ARG A 1 203 ? -4.176 -14.653 0.072 1.00 97.56 203 ARG A N 1
ATOM 1535 C CA . ARG A 1 203 ? -4.279 -13.341 0.722 1.00 97.56 203 ARG A CA 1
ATOM 1536 C C . ARG A 1 203 ? -2.932 -12.729 1.073 1.00 97.56 203 ARG A C 1
ATOM 1538 O O . ARG A 1 203 ? -2.890 -11.537 1.364 1.00 97.56 203 ARG A O 1
ATOM 1545 N N . VAL A 1 204 ? -1.847 -13.504 1.039 1.00 98.06 204 VAL A N 1
ATOM 1546 C CA . VAL A 1 204 ? -0.490 -12.987 1.229 1.00 98.06 204 VAL A CA 1
ATOM 1547 C C . VAL A 1 204 ? 0.181 -12.835 -0.131 1.00 98.06 204 VAL A C 1
ATOM 1549 O O . VAL A 1 204 ? 0.296 -13.797 -0.891 1.00 98.06 204 VAL A O 1
ATOM 1552 N N . GLY A 1 205 ? 0.642 -11.632 -0.441 1.00 97.56 205 GLY A N 1
ATOM 1553 C CA . GLY A 1 205 ? 1.214 -11.291 -1.739 1.00 97.56 205 GLY A CA 1
ATOM 1554 C C . GLY A 1 205 ? 2.236 -10.167 -1.647 1.00 97.56 205 GLY A C 1
ATOM 1555 O O . GLY A 1 205 ? 2.860 -9.959 -0.608 1.00 97.56 205 GLY A O 1
ATOM 1556 N N . ILE A 1 206 ? 2.418 -9.452 -2.749 1.00 97.75 206 ILE A N 1
ATOM 1557 C CA . ILE A 1 206 ? 3.463 -8.455 -2.957 1.00 97.75 206 ILE A CA 1
ATOM 1558 C C . ILE A 1 206 ? 2.843 -7.069 -3.139 1.00 97.75 206 ILE A C 1
ATOM 1560 O O . ILE A 1 206 ? 1.933 -6.881 -3.949 1.00 97.75 206 ILE A O 1
ATOM 1564 N N . ALA A 1 207 ? 3.387 -6.097 -2.409 1.00 97.31 207 ALA A N 1
ATOM 1565 C CA . ALA A 1 207 ? 3.293 -4.681 -2.738 1.00 97.31 207 ALA A CA 1
ATOM 1566 C C . ALA A 1 207 ? 4.545 -4.303 -3.544 1.00 97.31 207 ALA A C 1
ATOM 1568 O O . ALA A 1 207 ? 5.639 -4.195 -2.986 1.00 97.31 207 ALA A O 1
ATOM 1569 N N . ALA A 1 208 ? 4.403 -4.170 -4.861 1.00 97.19 208 ALA A N 1
ATOM 1570 C CA . ALA A 1 208 ? 5.511 -3.877 -5.764 1.00 97.19 208 ALA A CA 1
ATOM 1571 C C . ALA A 1 208 ? 5.888 -2.395 -5.697 1.00 97.19 208 ALA A C 1
ATOM 1573 O O . ALA A 1 208 ? 5.036 -1.541 -5.931 1.00 97.19 208 ALA A O 1
ATOM 1574 N N . ASP A 1 209 ? 7.153 -2.079 -5.427 1.00 96.50 209 ASP A N 1
ATOM 1575 C CA . ASP A 1 209 ? 7.683 -0.724 -5.579 1.00 96.50 209 ASP A CA 1
ATOM 1576 C C . ASP A 1 209 ? 8.436 -0.627 -6.907 1.00 96.50 209 ASP A C 1
ATOM 1578 O O . ASP A 1 209 ? 9.567 -1.104 -7.039 1.00 96.50 209 ASP A O 1
ATOM 1582 N N . LEU A 1 210 ? 7.794 -0.027 -7.916 1.00 96.44 210 LEU A N 1
ATOM 1583 C CA . LEU A 1 210 ? 8.365 0.034 -9.264 1.00 96.44 210 LEU A CA 1
ATOM 1584 C C . LEU A 1 210 ? 9.643 0.876 -9.307 1.00 96.44 210 LEU A C 1
ATOM 1586 O O . LEU A 1 210 ? 10.565 0.555 -10.058 1.00 96.44 210 LEU A O 1
ATOM 1590 N N . GLY A 1 211 ? 9.724 1.923 -8.480 1.00 96.00 211 GLY A N 1
ATOM 1591 C CA . GLY A 1 211 ? 10.922 2.746 -8.338 1.00 96.00 211 GLY A CA 1
ATOM 1592 C C . GLY A 1 211 ? 12.099 1.926 -7.817 1.00 96.00 211 GLY A C 1
ATOM 1593 O O . GLY A 1 211 ? 13.176 1.935 -8.415 1.00 96.00 211 GLY A O 1
ATOM 1594 N N . GLY A 1 212 ? 11.868 1.163 -6.750 1.00 96.00 212 GLY A N 1
ATOM 1595 C CA . GLY A 1 212 ? 12.838 0.251 -6.155 1.00 96.00 212 GLY A CA 1
ATOM 1596 C C . GLY A 1 212 ? 13.272 -0.868 -7.104 1.00 96.00 212 GLY A C 1
ATOM 1597 O O . GLY A 1 212 ? 14.467 -1.127 -7.248 1.00 96.00 212 GLY A O 1
ATOM 1598 N N . TRP A 1 213 ? 12.330 -1.481 -7.827 1.00 97.31 213 TRP A N 1
ATOM 1599 C CA . TRP A 1 213 ? 12.637 -2.479 -8.859 1.00 97.31 213 TRP A CA 1
ATOM 1600 C C . TRP A 1 213 ? 13.544 -1.905 -9.945 1.00 97.31 213 TRP A C 1
ATOM 1602 O O . TRP A 1 213 ? 14.604 -2.468 -10.222 1.00 97.31 213 TRP A O 1
ATOM 1612 N N . MET A 1 214 ? 13.191 -0.745 -10.500 1.00 97.44 214 MET A N 1
ATOM 1613 C CA . MET A 1 214 ? 14.000 -0.092 -11.528 1.00 97.44 214 MET A CA 1
ATOM 1614 C C . MET A 1 214 ? 15.372 0.331 -11.009 1.00 97.44 214 MET A C 1
ATOM 1616 O O . MET A 1 214 ? 16.370 0.164 -11.712 1.00 97.44 214 MET A O 1
ATOM 1620 N N . GLN A 1 215 ? 15.454 0.831 -9.775 1.00 96.75 215 GLN A N 1
ATOM 1621 C CA . GLN A 1 215 ? 16.728 1.142 -9.132 1.00 96.75 215 GLN A CA 1
ATOM 1622 C C . GLN A 1 215 ? 17.597 -0.115 -8.952 1.00 96.75 215 GLN A C 1
ATOM 1624 O O . GLN A 1 215 ? 18.812 -0.042 -9.116 1.00 96.75 215 GLN A O 1
ATOM 1629 N N . ALA A 1 216 ? 16.989 -1.276 -8.698 1.00 95.62 216 ALA A N 1
ATOM 1630 C CA . ALA A 1 216 ? 17.663 -2.574 -8.663 1.00 95.62 216 ALA A CA 1
ATOM 1631 C C . ALA A 1 216 ? 17.960 -3.166 -10.060 1.00 95.62 216 ALA A C 1
ATOM 1633 O O . ALA A 1 216 ? 18.486 -4.273 -10.155 1.00 95.62 216 ALA A O 1
ATOM 1634 N N . GLY A 1 217 ? 17.644 -2.451 -11.145 1.00 95.69 217 GLY A N 1
ATOM 1635 C CA . GLY A 1 217 ? 17.880 -2.898 -12.521 1.00 95.69 217 GLY A CA 1
ATOM 1636 C C . GLY A 1 217 ? 16.789 -3.805 -13.100 1.00 95.69 217 GLY A C 1
ATOM 1637 O O . GLY A 1 217 ? 16.971 -4.350 -14.185 1.00 95.69 217 GLY A O 1
ATOM 1638 N N . VAL A 1 218 ? 15.658 -3.965 -12.410 1.00 96.50 218 VAL A N 1
ATOM 1639 C CA . VAL A 1 218 ? 14.522 -4.790 -12.840 1.00 96.50 218 VAL A CA 1
ATOM 1640 C C . VAL A 1 218 ? 13.480 -3.906 -13.519 1.00 96.50 218 VAL A C 1
ATOM 1642 O O . VAL A 1 218 ? 12.977 -2.955 -12.919 1.00 96.50 218 VAL A O 1
ATOM 1645 N N . LYS A 1 219 ? 13.120 -4.211 -14.771 1.00 95.88 219 LYS A N 1
ATOM 1646 C CA . LYS A 1 219 ? 12.018 -3.507 -15.442 1.00 95.88 219 LYS A CA 1
ATOM 1647 C C . LYS A 1 219 ? 10.678 -3.906 -14.810 1.00 95.88 219 LYS A C 1
ATOM 1649 O O . LYS A 1 219 ? 10.504 -5.083 -14.487 1.00 95.88 219 LYS A O 1
ATOM 1654 N N . PRO A 1 220 ? 9.697 -2.991 -14.704 1.00 96.62 220 PRO A N 1
ATOM 1655 C CA . PRO A 1 220 ? 8.384 -3.302 -14.136 1.00 96.62 220 PRO A CA 1
ATOM 1656 C C . PRO A 1 220 ? 7.708 -4.547 -14.730 1.00 96.62 220 PRO A C 1
ATOM 1658 O O . PRO A 1 220 ? 7.219 -5.390 -13.982 1.00 96.62 220 PRO A O 1
ATOM 1661 N N . VAL A 1 221 ? 7.729 -4.707 -16.058 1.00 95.88 221 VAL A N 1
ATOM 1662 C CA . VAL A 1 221 ? 7.131 -5.867 -16.754 1.00 95.88 221 VAL A CA 1
ATOM 1663 C C . VAL A 1 221 ? 7.842 -7.190 -16.443 1.00 95.88 221 VAL A C 1
ATOM 1665 O O . VAL A 1 221 ? 7.191 -8.227 -16.332 1.00 95.88 221 VAL A O 1
ATOM 1668 N N . ASP A 1 222 ? 9.160 -7.159 -16.234 1.00 95.88 222 ASP A N 1
ATOM 1669 C CA . ASP A 1 222 ? 9.937 -8.346 -15.863 1.00 95.88 222 ASP A CA 1
ATOM 1670 C C . ASP A 1 222 ? 9.625 -8.748 -14.415 1.00 95.88 222 ASP A C 1
ATOM 1672 O O . ASP A 1 222 ? 9.456 -9.928 -14.107 1.00 95.88 222 ASP A O 1
ATOM 1676 N N . GLY A 1 223 ? 9.482 -7.760 -13.525 1.00 96.25 223 GLY A N 1
ATOM 1677 C CA . GLY A 1 223 ? 9.036 -7.982 -12.152 1.00 96.25 223 GLY A CA 1
ATOM 1678 C C . GLY A 1 223 ? 7.607 -8.530 -12.082 1.00 96.25 223 GLY A C 1
ATOM 1679 O O . GLY A 1 223 ? 7.353 -9.470 -11.330 1.00 96.25 223 GLY A O 1
ATOM 1680 N N . LEU A 1 224 ? 6.695 -8.025 -12.922 1.00 95.94 224 LEU A N 1
ATOM 1681 C CA . LEU A 1 224 ? 5.330 -8.544 -13.058 1.00 95.94 224 LEU A CA 1
ATOM 1682 C C . LEU A 1 224 ? 5.321 -10.034 -13.430 1.00 95.94 224 LEU A C 1
ATOM 1684 O O . LEU A 1 224 ? 4.605 -10.821 -12.814 1.00 95.94 224 LEU A O 1
ATOM 1688 N N . ALA A 1 225 ? 6.154 -10.436 -14.394 1.00 95.19 225 ALA A N 1
ATOM 1689 C CA . ALA A 1 225 ? 6.278 -11.832 -14.815 1.00 95.19 225 ALA A CA 1
ATOM 1690 C C . ALA A 1 225 ? 6.773 -12.765 -13.689 1.00 95.19 225 ALA A C 1
ATOM 1692 O O . ALA A 1 225 ? 6.498 -13.969 -13.715 1.00 95.19 225 ALA A O 1
ATOM 1693 N N . VAL A 1 226 ? 7.477 -12.216 -12.691 1.00 95.88 226 VAL A N 1
ATOM 1694 C CA . VAL A 1 226 ? 7.910 -12.936 -11.486 1.00 95.88 226 VAL A CA 1
ATOM 1695 C C . VAL A 1 226 ? 6.778 -13.048 -10.463 1.00 95.88 226 VAL A C 1
ATOM 1697 O O . VAL A 1 226 ? 6.548 -14.143 -9.953 1.00 95.88 226 VAL A O 1
ATOM 1700 N N . VAL A 1 227 ? 6.077 -11.949 -10.155 1.00 95.56 227 VAL A N 1
ATOM 1701 C CA . VAL A 1 227 ? 5.073 -11.925 -9.071 1.00 95.56 227 VAL A CA 1
ATOM 1702 C C . VAL A 1 227 ? 3.717 -12.508 -9.466 1.00 95.56 227 VAL A C 1
ATOM 1704 O O . VAL A 1 227 ? 3.052 -13.092 -8.615 1.00 95.56 227 VAL A O 1
ATOM 1707 N N . LYS A 1 228 ? 3.326 -12.408 -10.743 1.00 93.19 228 LYS A N 1
ATOM 1708 C CA . LYS A 1 228 ? 2.091 -12.990 -11.295 1.00 93.19 228 LYS A CA 1
ATOM 1709 C C . LYS A 1 228 ? 0.856 -12.670 -10.432 1.00 93.19 228 LYS A C 1
ATOM 1711 O O . LYS A 1 228 ? 0.636 -11.519 -10.067 1.00 93.19 228 LYS A O 1
ATOM 1716 N N . ASP A 1 229 ? 0.087 -13.693 -10.062 1.00 92.19 229 ASP A N 1
ATOM 1717 C CA . ASP A 1 229 ? -1.129 -13.628 -9.247 1.00 92.19 229 ASP A CA 1
ATOM 1718 C C . ASP A 1 229 ? -0.880 -13.257 -7.775 1.00 92.19 229 ASP A C 1
ATOM 1720 O O . ASP A 1 229 ? -1.828 -13.117 -7.005 1.00 92.19 229 ASP A O 1
ATOM 1724 N N . ARG A 1 230 ? 0.382 -13.077 -7.362 1.00 95.81 230 ARG A N 1
ATOM 1725 C CA . ARG A 1 230 ? 0.739 -12.571 -6.030 1.00 95.81 230 ARG A CA 1
ATOM 1726 C C . ARG A 1 230 ? 0.844 -11.051 -5.980 1.00 95.81 230 ARG A C 1
ATOM 1728 O O . ARG A 1 230 ? 1.126 -10.528 -4.906 1.00 95.81 230 ARG A O 1
ATOM 1735 N N . LEU A 1 231 ? 0.643 -10.327 -7.081 1.00 96.00 231 LEU A N 1
ATOM 1736 C CA . LEU A 1 231 ? 0.610 -8.866 -7.055 1.00 96.00 231 LEU A CA 1
ATOM 1737 C C . LEU A 1 231 ? -0.688 -8.369 -6.402 1.00 96.00 231 LEU A C 1
ATOM 1739 O O . LEU A 1 231 ? -1.770 -8.613 -6.919 1.00 96.00 231 LEU A O 1
ATOM 1743 N N . LEU A 1 232 ? -0.579 -7.663 -5.272 1.00 95.62 232 LEU A N 1
ATOM 1744 C CA . LEU A 1 232 ? -1.738 -7.137 -4.532 1.00 95.62 232 LEU A CA 1
ATOM 1745 C C . LEU A 1 232 ? -1.817 -5.610 -4.530 1.00 95.62 232 LEU A C 1
ATOM 1747 O O . LEU A 1 232 ? -2.885 -5.043 -4.309 1.00 95.62 232 LEU A O 1
ATOM 1751 N N . LEU A 1 233 ? -0.676 -4.941 -4.695 1.00 95.31 233 LEU A N 1
ATOM 1752 C CA . LEU A 1 233 ? -0.571 -3.488 -4.681 1.00 95.31 233 LEU A CA 1
ATOM 1753 C C . LEU A 1 233 ? 0.656 -3.055 -5.482 1.00 95.31 233 LEU A C 1
ATOM 1755 O O . LEU A 1 233 ? 1.664 -3.761 -5.513 1.00 95.31 233 LEU A O 1
ATOM 1759 N N . VAL A 1 234 ? 0.585 -1.877 -6.098 1.00 95.56 234 VAL A N 1
ATOM 1760 C CA . VAL A 1 234 ? 1.711 -1.264 -6.807 1.00 95.56 234 VAL A CA 1
ATOM 1761 C C . VAL A 1 234 ? 1.904 0.157 -6.299 1.00 95.56 234 VAL A C 1
ATOM 1763 O O . VAL A 1 234 ? 1.001 0.984 -6.395 1.00 95.56 234 VAL A O 1
ATOM 1766 N N . ASN A 1 235 ? 3.099 0.444 -5.791 1.00 95.00 235 ASN A N 1
ATOM 1767 C CA . ASN A 1 235 ? 3.598 1.797 -5.618 1.00 95.00 235 ASN A CA 1
ATOM 1768 C C . ASN A 1 235 ? 4.253 2.237 -6.937 1.00 95.00 235 ASN A C 1
ATOM 1770 O O . ASN A 1 235 ? 5.292 1.704 -7.345 1.00 95.00 235 ASN A O 1
ATOM 1774 N N . VAL A 1 236 ? 3.592 3.158 -7.638 1.00 93.44 236 VAL A N 1
ATOM 1775 C CA . VAL A 1 236 ? 3.951 3.547 -9.005 1.00 93.44 236 VAL A CA 1
ATOM 1776 C C . VAL A 1 236 ? 4.907 4.733 -8.969 1.00 93.44 236 VAL A C 1
ATOM 1778 O O . VAL A 1 236 ? 4.519 5.850 -8.636 1.00 93.44 236 VAL A O 1
ATOM 1781 N N . THR A 1 237 ? 6.135 4.491 -9.406 1.00 93.44 237 THR A N 1
ATOM 1782 C CA . THR A 1 237 ? 7.144 5.516 -9.680 1.00 93.44 237 THR A CA 1
ATOM 1783 C C . THR A 1 237 ? 7.709 5.244 -11.066 1.00 93.44 237 THR A C 1
ATOM 1785 O O . THR A 1 237 ? 7.862 4.082 -11.441 1.00 93.44 237 THR A O 1
ATOM 1788 N N . ASP A 1 238 ? 8.035 6.293 -11.819 1.00 95.69 238 ASP A N 1
ATOM 1789 C CA . ASP A 1 238 ? 8.787 6.184 -13.069 1.00 95.69 238 ASP A CA 1
ATOM 1790 C C . ASP A 1 238 ? 10.177 6.803 -12.889 1.00 95.69 238 ASP A C 1
ATOM 1792 O O . ASP A 1 238 ? 10.346 7.755 -12.122 1.00 95.69 238 ASP A O 1
ATOM 1796 N N . ARG A 1 239 ? 11.191 6.254 -13.561 1.00 97.38 239 ARG A N 1
ATOM 1797 C CA . ARG A 1 239 ? 12.592 6.666 -13.391 1.00 97.38 239 ARG A CA 1
ATOM 1798 C C . ARG A 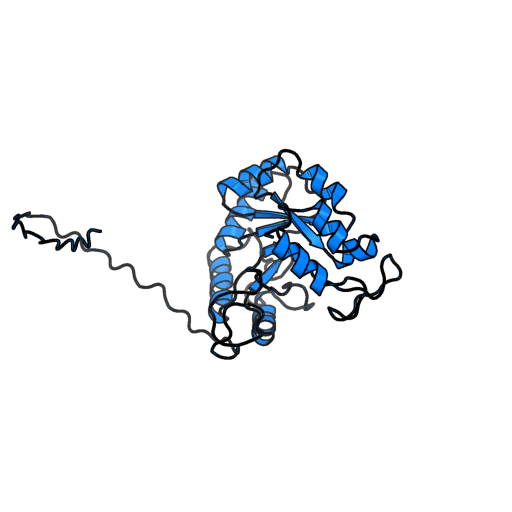1 239 ? 13.251 6.962 -14.724 1.00 97.38 239 ARG A C 1
ATOM 1800 O O . ARG A 1 239 ? 12.991 6.300 -15.719 1.00 97.38 239 ARG A O 1
ATOM 1807 N N . SER A 1 240 ? 14.167 7.926 -14.740 1.00 97.38 240 SER A N 1
ATOM 1808 C CA . SER A 1 240 ? 14.886 8.344 -15.952 1.00 97.38 240 SER A CA 1
ATOM 1809 C C . SER A 1 240 ? 15.826 7.277 -16.521 1.00 97.38 240 SER A C 1
ATOM 1811 O O . SER A 1 240 ? 16.222 7.365 -17.677 1.00 97.38 240 SER A O 1
ATOM 1813 N N . ALA A 1 241 ? 16.244 6.317 -15.696 1.00 97.19 241 ALA A N 1
ATOM 1814 C CA . ALA A 1 241 ? 17.109 5.203 -16.063 1.00 97.19 241 ALA A CA 1
ATOM 1815 C C . ALA A 1 241 ? 16.955 4.071 -15.035 1.00 97.19 241 ALA A C 1
ATOM 1817 O O . ALA A 1 241 ? 16.534 4.309 -13.898 1.00 97.19 241 ALA A O 1
ATOM 1818 N N . LEU A 1 242 ? 17.339 2.855 -15.427 1.00 96.44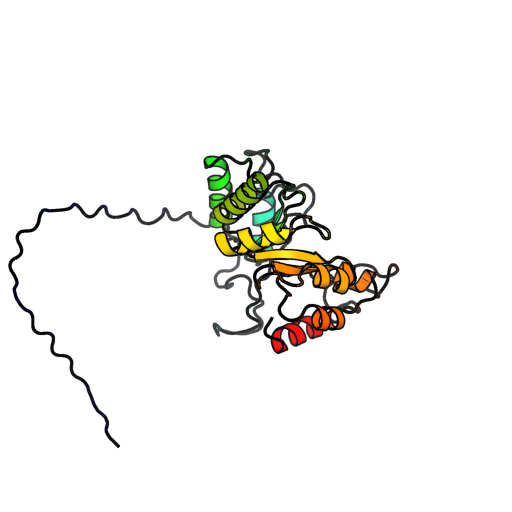 242 LEU A N 1
ATOM 1819 C CA . LEU A 1 242 ? 17.521 1.741 -14.498 1.00 96.44 242 LEU A CA 1
ATOM 1820 C C . LEU A 1 242 ? 18.819 1.918 -13.694 1.00 96.44 242 LEU A C 1
ATOM 1822 O O . LEU A 1 242 ? 19.761 2.574 -14.143 1.00 96.44 242 LEU A O 1
ATOM 1826 N N . GLY A 1 243 ? 18.887 1.285 -12.525 1.00 95.69 243 GLY A N 1
ATOM 1827 C CA . GLY A 1 243 ? 20.056 1.342 -11.654 1.00 95.69 243 GLY A CA 1
ATOM 1828 C C . GLY A 1 243 ? 20.096 2.581 -10.753 1.00 95.69 243 GLY A C 1
ATOM 1829 O O . GLY A 1 243 ? 19.256 3.483 -10.819 1.00 95.69 243 GLY A O 1
ATOM 1830 N N . ASN A 1 244 ? 21.134 2.649 -9.918 1.00 94.31 244 ASN A N 1
ATOM 1831 C CA . ASN A 1 244 ? 21.317 3.713 -8.924 1.00 94.31 244 ASN A CA 1
ATOM 1832 C C . ASN A 1 244 ? 21.494 5.123 -9.518 1.00 94.31 244 ASN A C 1
ATOM 1834 O O . ASN A 1 244 ? 21.302 6.100 -8.803 1.00 94.31 244 ASN A O 1
ATOM 1838 N N . GLY A 1 245 ? 21.858 5.241 -10.800 1.00 93.44 245 GLY A N 1
ATOM 1839 C CA . GLY A 1 245 ? 22.041 6.532 -11.475 1.00 93.44 245 GLY A CA 1
ATOM 1840 C C . GLY A 1 245 ? 20.746 7.186 -11.974 1.00 93.44 245 GLY A C 1
ATOM 1841 O O . GLY A 1 245 ? 20.766 8.351 -12.365 1.00 93.44 245 GLY A O 1
ATOM 1842 N N . GLY A 1 246 ? 19.623 6.459 -11.989 1.00 93.62 246 GLY A N 1
ATOM 1843 C CA . GLY A 1 246 ? 18.326 7.016 -12.376 1.00 93.62 246 GLY A CA 1
ATOM 1844 C C . GLY A 1 246 ? 17.730 7.905 -11.285 1.00 93.62 246 GLY A C 1
ATOM 1845 O O . GLY A 1 246 ? 17.955 7.669 -10.100 1.00 93.62 246 GLY A O 1
ATOM 1846 N N . ARG A 1 247 ? 16.916 8.888 -11.676 1.00 95.88 247 ARG A N 1
ATOM 1847 C CA . ARG A 1 247 ? 16.098 9.706 -10.764 1.00 95.88 247 ARG A CA 1
ATOM 1848 C C . ARG A 1 247 ? 14.618 9.544 -11.076 1.00 95.88 247 ARG A C 1
ATOM 1850 O O . ARG A 1 247 ? 14.277 9.211 -12.210 1.00 95.88 247 ARG A O 1
ATOM 1857 N N . ASP A 1 248 ? 13.766 9.823 -10.100 1.00 95.44 248 ASP A N 1
ATOM 1858 C C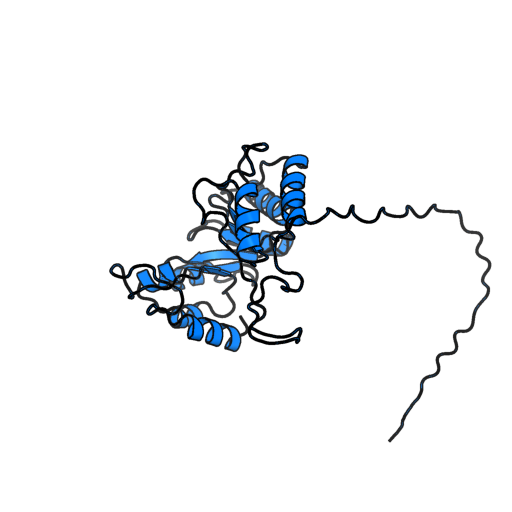A . ASP A 1 248 ? 12.319 9.801 -10.304 1.00 95.44 248 ASP A CA 1
ATOM 1859 C C . ASP A 1 248 ? 11.903 10.918 -11.276 1.00 95.44 248 ASP A C 1
ATOM 1861 O O . ASP A 1 248 ? 12.436 12.034 -11.243 1.00 95.44 248 ASP A O 1
ATOM 1865 N N . VAL A 1 249 ? 10.977 10.598 -12.175 1.00 95.88 249 VAL A N 1
ATOM 1866 C CA . VAL A 1 249 ? 10.438 11.498 -13.202 1.00 95.88 249 VAL A CA 1
ATOM 1867 C C . VAL A 1 249 ? 8.916 11.372 -13.264 1.00 95.88 249 VAL A C 1
ATOM 1869 O O . VAL A 1 249 ? 8.325 10.502 -12.627 1.00 95.88 249 VAL A O 1
ATOM 1872 N N . ALA A 1 250 ? 8.267 12.257 -14.023 1.00 92.25 250 ALA A N 1
ATOM 1873 C CA . ALA A 1 250 ? 6.831 12.153 -14.263 1.00 92.25 250 ALA A CA 1
ATOM 1874 C C . ALA A 1 250 ? 6.476 10.788 -14.881 1.00 92.25 250 ALA A C 1
ATOM 1876 O O . ALA A 1 250 ? 7.209 10.279 -15.732 1.00 92.25 250 ALA A O 1
ATOM 1877 N N . LEU A 1 251 ? 5.345 10.213 -14.462 1.00 90.31 251 LEU A N 1
ATOM 1878 C CA . LEU A 1 251 ? 4.886 8.915 -14.958 1.00 90.31 251 LEU A CA 1
ATOM 1879 C C . LEU A 1 251 ? 4.733 8.933 -16.486 1.00 90.31 251 LEU A C 1
ATOM 1881 O O . LEU A 1 251 ? 4.081 9.819 -17.034 1.00 90.31 251 LEU A O 1
ATOM 1885 N N . GLY A 1 252 ? 5.331 7.950 -17.163 1.00 89.94 252 GLY A N 1
ATOM 1886 C CA . GLY A 1 252 ? 5.320 7.822 -18.621 1.00 89.94 252 GLY A CA 1
ATOM 1887 C C . GLY A 1 252 ? 6.457 8.563 -19.332 1.00 89.94 252 GLY A C 1
ATOM 1888 O O . GLY A 1 252 ? 6.629 8.375 -20.533 1.00 89.94 252 GLY A O 1
ATOM 1889 N N . ALA A 1 253 ? 7.242 9.377 -18.620 1.00 92.25 253 ALA A N 1
ATOM 1890 C CA . ALA A 1 253 ? 8.417 10.056 -19.171 1.00 92.25 253 ALA A CA 1
ATOM 1891 C C . ALA A 1 253 ? 9.731 9.295 -18.918 1.00 92.25 253 ALA A C 1
ATOM 1893 O O . ALA A 1 253 ? 10.785 9.713 -19.401 1.00 92.25 253 ALA A O 1
ATOM 1894 N N . GLY A 1 254 ? 9.697 8.231 -18.115 1.00 94.06 254 GLY A N 1
ATOM 1895 C CA . GLY A 1 254 ? 10.865 7.437 -17.767 1.00 94.06 254 GLY A CA 1
ATOM 1896 C C . GLY A 1 254 ? 10.981 6.137 -18.558 1.00 94.06 254 GLY A C 1
ATOM 1897 O O . GLY A 1 254 ? 10.258 5.868 -19.517 1.00 94.06 254 GLY A O 1
ATOM 1898 N N . VAL A 1 255 ? 11.941 5.313 -18.143 1.00 96.19 255 VAL A N 1
ATOM 1899 C CA . VAL A 1 255 ? 12.249 4.016 -18.761 1.00 96.19 255 VAL A CA 1
ATOM 1900 C C . VAL A 1 255 ? 11.397 2.874 -18.203 1.00 96.19 255 VAL A C 1
ATOM 1902 O O . VAL A 1 255 ? 11.580 1.727 -18.609 1.00 96.19 255 VAL A O 1
ATOM 1905 N N . GLY A 1 256 ? 10.489 3.159 -17.262 1.00 93.44 256 GLY A N 1
ATOM 1906 C CA . GLY A 1 256 ? 9.659 2.151 -16.607 1.00 93.44 256 GLY A CA 1
ATOM 1907 C C . GLY A 1 256 ? 8.567 1.559 -17.493 1.00 93.44 256 GLY A C 1
ATOM 1908 O O . GLY A 1 256 ? 8.027 0.513 -17.143 1.00 93.44 256 GLY A O 1
ATOM 1909 N N . ALA A 1 257 ? 8.252 2.199 -18.628 1.00 92.56 257 ALA A N 1
ATOM 1910 C CA . ALA A 1 257 ? 7.189 1.779 -19.546 1.00 92.56 257 ALA A CA 1
ATOM 1911 C C . ALA A 1 257 ? 5.866 1.493 -18.802 1.00 92.56 257 ALA A C 1
ATOM 1913 O O . ALA A 1 257 ? 5.259 0.433 -18.934 1.00 92.56 257 ALA A O 1
ATOM 1914 N N . ILE A 1 258 ? 5.431 2.450 -17.972 1.00 92.62 258 ILE A N 1
ATOM 1915 C CA . ILE A 1 258 ? 4.313 2.278 -17.027 1.00 92.62 258 ILE A CA 1
ATOM 1916 C C . ILE A 1 258 ? 3.012 1.850 -17.727 1.00 92.62 258 ILE A C 1
ATOM 1918 O O . ILE A 1 258 ? 2.277 1.014 -17.203 1.00 92.62 258 ILE A O 1
ATOM 1922 N N . GLY A 1 259 ? 2.744 2.368 -18.931 1.00 89.44 259 GLY A N 1
ATOM 1923 C CA . GLY A 1 259 ? 1.588 1.948 -19.731 1.00 89.44 259 GLY A CA 1
ATOM 1924 C C . GLY A 1 259 ? 1.625 0.460 -20.096 1.00 89.44 259 GLY A C 1
ATOM 1925 O O . GLY A 1 259 ? 0.624 -0.238 -19.933 1.00 89.44 259 GLY A O 1
ATOM 1926 N N . ASP A 1 260 ? 2.790 -0.044 -20.508 1.00 90.12 260 ASP A N 1
ATOM 1927 C CA . ASP A 1 260 ? 2.976 -1.457 -20.851 1.00 90.12 260 ASP A CA 1
ATOM 1928 C C . ASP A 1 260 ? 2.852 -2.357 -19.622 1.00 90.12 260 ASP A C 1
ATOM 1930 O O . ASP A 1 260 ? 2.285 -3.445 -19.713 1.00 90.12 260 ASP A O 1
ATOM 1934 N N . PHE A 1 261 ? 3.324 -1.895 -18.460 1.00 93.31 261 PHE A N 1
ATOM 1935 C CA . PHE A 1 261 ? 3.150 -2.605 -17.194 1.00 93.31 261 PHE A CA 1
ATOM 1936 C C . PHE A 1 261 ? 1.671 -2.834 -16.871 1.00 93.31 261 PHE A C 1
ATOM 1938 O O . PHE A 1 261 ? 1.273 -3.975 -16.645 1.00 93.31 261 PHE A O 1
ATOM 1945 N N . PHE A 1 262 ? 0.843 -1.786 -16.893 1.00 90.12 262 PHE A N 1
ATOM 1946 C CA . PHE A 1 262 ? -0.585 -1.931 -16.591 1.00 90.12 262 PHE A CA 1
ATOM 1947 C C . PHE A 1 262 ? -1.331 -2.734 -17.658 1.00 90.12 262 PHE A C 1
ATOM 1949 O O . PHE A 1 262 ? -2.190 -3.549 -17.325 1.00 90.12 262 PHE A O 1
ATOM 1956 N N . LEU A 1 263 ? -0.962 -2.584 -18.933 1.00 88.38 263 LEU A N 1
ATOM 1957 C CA . LEU A 1 263 ? -1.511 -3.416 -20.001 1.00 88.38 263 LEU A CA 1
ATOM 1958 C C . LEU A 1 263 ? -1.165 -4.900 -19.804 1.00 88.38 263 LEU A C 1
ATOM 1960 O O . LEU A 1 263 ? -2.005 -5.768 -20.047 1.00 88.38 263 LEU A O 1
ATOM 1964 N N . ALA A 1 264 ? 0.062 -5.205 -19.380 1.00 90.56 264 ALA A N 1
ATOM 1965 C CA . ALA A 1 264 ? 0.490 -6.565 -19.078 1.00 90.56 264 ALA A CA 1
ATOM 1966 C C . ALA A 1 264 ? -0.212 -7.119 -17.829 1.00 90.56 264 ALA A C 1
ATOM 1968 O O . ALA A 1 264 ? -0.656 -8.266 -17.857 1.00 90.56 264 ALA A O 1
ATOM 1969 N N . ALA A 1 265 ? -0.365 -6.308 -16.777 1.00 88.94 265 ALA A N 1
ATOM 1970 C CA . ALA A 1 265 ? -1.058 -6.689 -15.546 1.00 88.94 265 ALA A CA 1
ATOM 1971 C C . ALA A 1 265 ? -2.516 -7.065 -15.833 1.00 88.94 265 ALA A C 1
ATOM 1973 O O . ALA A 1 265 ? -2.957 -8.154 -15.473 1.00 88.94 265 ALA A O 1
ATOM 1974 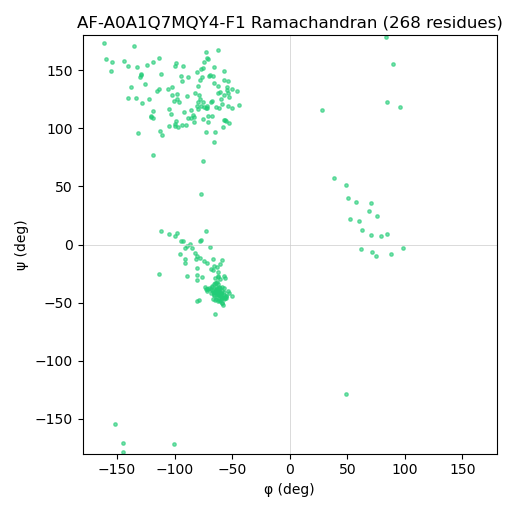N N . TYR A 1 266 ? -3.216 -6.242 -16.614 1.00 84.88 266 TYR A N 1
ATOM 1975 C CA . TYR A 1 266 ? -4.574 -6.544 -17.050 1.00 84.88 266 TYR A CA 1
ATOM 1976 C C . TYR A 1 266 ? -4.678 -7.844 -17.846 1.00 84.88 266 TYR A C 1
ATOM 1978 O O . TYR A 1 266 ? -5.546 -8.673 -17.584 1.00 84.88 266 TYR A O 1
ATOM 1986 N N . LYS A 1 267 ? -3.776 -8.058 -18.812 1.00 85.88 267 LYS A N 1
ATOM 1987 C CA . LYS A 1 267 ? -3.749 -9.301 -19.601 1.00 85.88 267 LYS A CA 1
ATOM 1988 C C . LYS A 1 267 ? -3.477 -10.535 -18.738 1.00 85.88 267 LYS A C 1
ATOM 1990 O O . LYS A 1 267 ? -3.898 -11.626 -19.110 1.00 85.88 267 LYS A O 1
ATOM 1995 N N . ALA A 1 268 ? -2.781 -10.368 -17.615 1.00 84.44 268 ALA A N 1
ATOM 1996 C CA . ALA A 1 268 ? -2.530 -11.420 -16.637 1.00 84.44 268 ALA A CA 1
ATOM 1997 C C . ALA A 1 268 ? -3.698 -11.640 -15.654 1.00 84.44 268 ALA A C 1
ATOM 1999 O O . ALA A 1 268 ? -3.661 -12.609 -14.897 1.00 84.44 268 ALA A O 1
ATOM 2000 N N . GLY A 1 269 ? -4.732 -10.789 -15.680 1.00 80.50 269 GLY A N 1
ATOM 2001 C CA . GLY A 1 269 ? -5.869 -10.846 -14.757 1.00 80.50 269 GLY A CA 1
ATOM 2002 C C . GLY A 1 269 ? -5.553 -10.325 -13.352 1.00 80.50 269 GLY A C 1
ATOM 2003 O O . GLY A 1 269 ? -6.194 -10.765 -12.398 1.00 80.50 269 GLY A O 1
ATOM 2004 N N . CYS A 1 270 ? -4.548 -9.452 -13.232 1.00 70.88 270 CYS A N 1
ATOM 2005 C CA . CYS A 1 270 ? -4.201 -8.737 -12.004 1.00 70.88 270 CYS A CA 1
ATOM 2006 C C . CYS A 1 270 ? -5.053 -7.481 -11.811 1.00 70.88 270 CYS A C 1
ATOM 2008 O O . CYS A 1 270 ? -5.330 -6.790 -12.819 1.00 70.88 270 CYS A O 1
#

pLDDT: mean 83.29, std 21.56, range [25.48, 98.75]

Secondary structure (DSSP, 8-state):
--------------------------PPPPP-PPP---SPTT--TT----SSS-S--STTPPP-EETTSSTT--HHHHHHHHHHTT--EEEEETTSB--SSS-SBSSTTS-HHHHHHHHHHHHHTT-EEEEEEES---SSHHHHHHHHHHHHHTT-SEEEE-TT-S-HHHHHHHHHHHT-EEEEEESS-HHHHHHHTTT--TTEEEEEEHHHHHHTT--HHHHHHHHGGGEEEEE--EESSSSTT--EESTTSSTT-HHHHHHHHHHTT-

Mean predicted aligned error: 10.08 Å